Protein AF-A0A835YIR6-F1 (afdb_monomer_lite)

Secondary structure (DSSP, 8-state):
-EEEEEEEHHHHHHHHHS--STT-HHHHHH-TTGGGTEEE-TTHHHHHHHHHHHHHHHHTTS--SPPEEEEEEEEEEEETT--TTSHHHHHHHHHHHTT-EEEEEEESSS--THHHHHHHHHHHHHHTSTTEEEEEE----TTT----TTHHHHHHHHHTT--EEEEE-TTTS-HHHH-GGG---SS--EEGGGGHHHHEEE-TT--TTSPPPHHHHHHHHHHHHHHHTS---HHHHHHHT-

Radius of gyration: 20.43 Å; chains: 1; bounding box: 58×40×56 Å

pLDDT: mean 79.33, std 14.47, range [30.25, 96.25]

Organism: NCBI:txid303371

InterPro domains:
  IPR021139 NYN domain [PF01936] (3-181)

Sequence (242 aa):
LQVQVFVDGTWLYYSFFARTTRNCEIRSKLGAYWYRDYKVLWERIPVIVGRAIQEQLQAQQQTDRFVEVYRTTVFSSLRQDTDPESLRMRMFTQMQRLNFDVHLSVTTGLQEKCIDIALAVDMLHYATVPGAYVHFQCDELPHIYRDKDFMPAMLRTREKGKRVGLCSMRNSCNRALLDPAAHTMDFGVIWLDDYFDELFEKQRGRMENSPMPADMLCEMVAGILEKHGSAMSSRLLGRELQ

Structure (mmCIF, N/CA/C/O backbone):
data_AF-A0A835YIR6-F1
#
_entry.id   AF-A0A835YIR6-F1
#
loop_
_atom_site.group_PDB
_atom_site.id
_atom_site.type_symbol
_atom_site.label_atom_id
_atom_site.label_alt_id
_atom_site.label_comp_id
_atom_site.label_asym_id
_atom_site.label_entity_id
_atom_site.label_seq_id
_atom_site.pdbx_PDB_ins_code
_atom_site.Cartn_x
_atom_site.Cartn_y
_atom_site.Cartn_z
_atom_site.occupancy
_atom_site.B_iso_or_equiv
_atom_site.auth_seq_id
_atom_site.auth_comp_id
_atom_site.auth_asym_id
_atom_site.auth_atom_id
_atom_site.pdbx_PDB_model_num
ATOM 1 N N . LEU A 1 1 ? -11.336 -8.127 15.596 1.00 81.75 1 LEU A N 1
ATOM 2 C CA . LEU A 1 1 ? -11.504 -6.802 14.957 1.00 81.75 1 LEU A CA 1
ATOM 3 C C . LEU A 1 1 ? -11.305 -6.984 13.463 1.00 81.75 1 LEU A C 1
ATOM 5 O O . LEU A 1 1 ? -10.461 -7.791 13.113 1.00 81.75 1 LEU A O 1
ATOM 9 N N . GLN A 1 2 ? -12.065 -6.298 12.610 1.00 85.44 2 GLN A N 1
ATOM 10 C CA . GLN A 1 2 ? -12.054 -6.544 11.161 1.00 85.44 2 GLN A CA 1
ATOM 11 C C . GLN A 1 2 ? -11.472 -5.363 10.381 1.00 85.44 2 GLN A C 1
ATOM 13 O O . GLN A 1 2 ? -12.056 -4.286 10.346 1.00 85.44 2 GLN A O 1
ATOM 18 N N . VAL A 1 3 ? -10.337 -5.557 9.724 1.00 86.69 3 VAL A N 1
ATOM 19 C CA . VAL A 1 3 ? -9.627 -4.521 8.967 1.00 86.69 3 VAL A CA 1
ATOM 20 C C . VAL A 1 3 ? -9.841 -4.710 7.470 1.00 86.69 3 VAL A C 1
ATOM 22 O O . VAL A 1 3 ? -9.700 -5.809 6.938 1.00 86.69 3 VAL A O 1
ATOM 25 N N . GLN A 1 4 ? -10.160 -3.616 6.790 1.00 89.56 4 GLN A N 1
ATOM 26 C CA . GLN A 1 4 ? -10.121 -3.503 5.343 1.00 89.56 4 GLN A CA 1
ATOM 27 C C . GLN A 1 4 ? -8.900 -2.693 4.939 1.00 89.56 4 GLN A C 1
ATOM 29 O O . GLN A 1 4 ? -8.640 -1.622 5.491 1.00 89.56 4 GLN A O 1
ATOM 34 N N . VAL A 1 5 ? -8.163 -3.210 3.965 1.00 89.94 5 VAL A N 1
ATOM 35 C CA . VAL A 1 5 ? -6.956 -2.578 3.442 1.00 89.94 5 VAL A CA 1
ATOM 36 C C . VAL A 1 5 ? -7.248 -2.010 2.060 1.00 89.94 5 VAL A C 1
ATOM 38 O O . VAL A 1 5 ? -7.706 -2.735 1.176 1.00 89.94 5 VAL A O 1
ATOM 41 N N . PHE A 1 6 ? -6.957 -0.726 1.884 1.00 90.94 6 PHE A N 1
ATOM 42 C CA . PHE A 1 6 ? -6.978 -0.030 0.602 1.00 90.94 6 PHE A CA 1
ATOM 43 C C . PHE A 1 6 ? -5.536 0.232 0.171 1.00 90.94 6 PHE A C 1
ATOM 45 O O . PHE A 1 6 ? -4.745 0.783 0.939 1.00 90.94 6 PHE A O 1
ATOM 52 N N . VAL A 1 7 ? -5.199 -0.209 -1.035 1.00 88.69 7 VAL A N 1
ATOM 53 C CA . VAL A 1 7 ? -3.850 -0.161 -1.599 1.00 88.69 7 VAL A CA 1
ATOM 54 C C . VAL A 1 7 ? -3.867 0.725 -2.833 1.00 88.69 7 VAL A C 1
ATOM 56 O O . VAL A 1 7 ? -4.567 0.420 -3.799 1.00 88.69 7 VAL A O 1
ATOM 59 N N . ASP A 1 8 ? -3.045 1.769 -2.831 1.00 88.44 8 ASP A N 1
ATOM 60 C CA . ASP A 1 8 ? -2.623 2.407 -4.072 1.00 88.44 8 ASP A CA 1
ATOM 61 C C . ASP A 1 8 ? -1.600 1.498 -4.771 1.00 88.44 8 ASP A C 1
ATOM 63 O O . ASP A 1 8 ? -0.432 1.377 -4.386 1.00 88.44 8 ASP A O 1
ATOM 67 N N . GLY A 1 9 ? -2.075 0.799 -5.798 1.00 87.31 9 GLY A N 1
ATOM 68 C CA . GLY A 1 9 ? -1.285 -0.128 -6.590 1.00 87.31 9 GLY A CA 1
ATOM 69 C C . GLY A 1 9 ? -0.269 0.568 -7.492 1.00 87.31 9 GLY A C 1
ATOM 70 O O . GLY A 1 9 ? 0.772 -0.021 -7.788 1.00 87.31 9 GLY A O 1
ATOM 71 N N . THR A 1 10 ? -0.537 1.808 -7.911 1.00 84.69 10 THR A N 1
ATOM 72 C CA . THR A 1 10 ? 0.400 2.607 -8.713 1.00 84.69 10 THR A CA 1
ATOM 73 C C . THR A 1 10 ? 1.601 2.985 -7.859 1.00 84.69 10 THR A C 1
ATOM 75 O O . THR A 1 10 ? 2.743 2.672 -8.217 1.00 84.69 10 THR A O 1
ATOM 78 N N . TRP A 1 11 ? 1.333 3.544 -6.680 1.00 84.25 11 TRP A N 1
ATOM 79 C CA . TRP A 1 11 ? 2.350 3.835 -5.684 1.00 84.25 11 TRP A CA 1
ATOM 80 C C . TRP A 1 11 ? 3.169 2.601 -5.322 1.00 84.25 11 TRP A C 1
ATOM 82 O O . TRP A 1 11 ? 4.404 2.643 -5.303 1.00 84.25 11 TRP A O 1
ATOM 92 N N . LEU A 1 12 ? 2.490 1.493 -5.023 1.00 86.12 12 LEU A N 1
ATOM 93 C CA . LEU A 1 12 ? 3.137 0.267 -4.581 1.00 86.12 12 LEU A CA 1
ATOM 94 C C . LEU A 1 12 ? 4.058 -0.288 -5.675 1.00 86.12 12 LEU A C 1
ATOM 96 O O . LEU A 1 12 ? 5.200 -0.654 -5.390 1.00 86.12 12 LEU A O 1
ATOM 100 N N . TYR A 1 13 ? 3.607 -0.268 -6.934 1.00 87.12 13 TYR A N 1
ATOM 101 C CA . TYR A 1 13 ? 4.430 -0.641 -8.081 1.00 87.12 13 TYR A CA 1
ATOM 102 C C . TYR A 1 13 ? 5.697 0.215 -8.159 1.00 87.12 13 TYR A C 1
ATOM 104 O O . TYR A 1 13 ? 6.810 -0.318 -8.200 1.00 87.12 13 TYR A O 1
ATOM 112 N N . TYR A 1 14 ? 5.560 1.541 -8.130 1.00 82.06 14 TYR A N 1
ATOM 113 C CA . TYR A 1 14 ? 6.717 2.426 -8.230 1.00 82.06 14 TYR A CA 1
ATOM 114 C C . TYR A 1 14 ? 7.646 2.310 -7.023 1.00 82.06 14 TYR A C 1
ATOM 116 O O . TYR A 1 14 ? 8.865 2.379 -7.185 1.00 82.06 14 TYR A O 1
ATOM 124 N N . SER A 1 15 ? 7.095 2.054 -5.838 1.00 81.00 15 SER A N 1
ATOM 125 C CA . SER A 1 15 ? 7.860 1.873 -4.608 1.00 81.00 15 SER A CA 1
ATOM 126 C C . SER A 1 15 ? 8.726 0.618 -4.612 1.00 81.00 15 SER A C 1
ATOM 128 O O . SER A 1 15 ? 9.824 0.642 -4.053 1.00 81.00 15 SER A O 1
ATOM 130 N N . PHE A 1 16 ? 8.270 -0.448 -5.269 1.00 83.25 16 PHE A N 1
ATOM 131 C CA . PHE A 1 16 ? 9.005 -1.707 -5.368 1.00 83.25 16 PHE A CA 1
ATOM 132 C C . PHE A 1 16 ? 9.931 -1.755 -6.590 1.00 83.25 16 PHE A C 1
ATOM 134 O O . PHE A 1 16 ? 11.088 -2.164 -6.477 1.00 83.25 16 PHE A O 1
ATOM 141 N N . PHE A 1 17 ? 9.441 -1.335 -7.759 1.00 80.44 17 PHE A N 1
ATOM 142 C CA . PHE A 1 17 ? 10.078 -1.645 -9.042 1.00 80.44 17 PHE A CA 1
ATOM 143 C C . PHE A 1 17 ? 10.769 -0.460 -9.718 1.00 80.44 17 PHE A C 1
ATOM 145 O O . PHE A 1 17 ? 11.751 -0.672 -10.422 1.00 80.44 17 PHE A O 1
ATOM 152 N N . ALA A 1 18 ? 10.305 0.775 -9.515 1.00 67.50 18 ALA A N 1
ATOM 153 C CA . ALA A 1 18 ? 10.820 1.934 -10.258 1.00 67.50 18 ALA A CA 1
ATOM 154 C C . ALA A 1 18 ? 11.791 2.816 -9.470 1.00 67.50 18 ALA A C 1
ATOM 156 O O . ALA A 1 18 ? 12.210 3.874 -9.944 1.00 67.50 18 ALA A O 1
ATOM 157 N N . ARG A 1 19 ? 12.180 2.402 -8.263 1.00 63.88 19 ARG A N 1
ATOM 158 C CA . ARG A 1 19 ? 13.169 3.135 -7.475 1.00 63.88 19 ARG A CA 1
ATOM 159 C C . ARG A 1 19 ? 14.578 2.861 -7.993 1.00 63.88 19 ARG A C 1
ATOM 161 O O . ARG A 1 19 ? 15.275 1.972 -7.516 1.00 63.88 19 ARG A O 1
ATOM 168 N N . THR A 1 20 ? 15.010 3.679 -8.945 1.00 53.72 20 THR A N 1
ATOM 169 C CA . THR A 1 20 ? 16.389 3.715 -9.461 1.00 53.72 20 THR A CA 1
ATOM 170 C C . THR A 1 20 ? 17.331 4.568 -8.602 1.00 53.72 20 THR A C 1
ATOM 172 O O . THR A 1 20 ? 18.543 4.560 -8.815 1.00 53.72 20 THR A O 1
ATOM 175 N N . THR A 1 21 ? 16.820 5.282 -7.593 1.00 54.69 21 THR A N 1
ATOM 176 C CA . THR A 1 21 ? 17.613 6.218 -6.782 1.00 54.69 21 THR A CA 1
ATOM 177 C C . THR A 1 21 ? 18.548 5.516 -5.786 1.00 54.69 21 THR A C 1
ATOM 179 O O . THR A 1 21 ? 18.261 4.430 -5.280 1.00 54.69 21 THR A O 1
ATOM 182 N N . ARG A 1 22 ? 19.674 6.173 -5.458 1.00 55.66 22 ARG A N 1
ATOM 183 C CA . ARG A 1 22 ? 20.712 5.687 -4.518 1.00 55.66 22 ARG A CA 1
ATOM 184 C C . ARG A 1 22 ? 20.199 5.385 -3.095 1.00 55.66 22 ARG A C 1
ATOM 186 O O . ARG A 1 22 ? 20.881 4.685 -2.360 1.00 55.66 22 ARG A O 1
ATOM 193 N N . ASN A 1 23 ? 19.002 5.857 -2.730 1.00 62.19 23 ASN A N 1
ATOM 194 C CA . ASN A 1 23 ? 18.412 5.731 -1.387 1.00 62.19 23 ASN A CA 1
ATOM 195 C C . ASN A 1 23 ? 17.223 4.746 -1.337 1.00 62.19 23 ASN A C 1
ATOM 197 O O . ASN A 1 23 ? 16.309 4.889 -0.521 1.00 62.19 23 ASN A O 1
ATOM 201 N N . CYS A 1 24 ? 17.177 3.772 -2.247 1.00 71.94 24 CYS A N 1
ATOM 202 C CA . CYS A 1 24 ? 16.193 2.696 -2.202 1.00 71.94 24 CYS A CA 1
ATOM 203 C C . CYS A 1 24 ? 16.673 1.579 -1.262 1.00 71.94 24 CYS A C 1
ATOM 205 O O . CYS A 1 24 ? 17.653 0.901 -1.570 1.00 71.94 24 CYS A O 1
ATOM 207 N N . GLU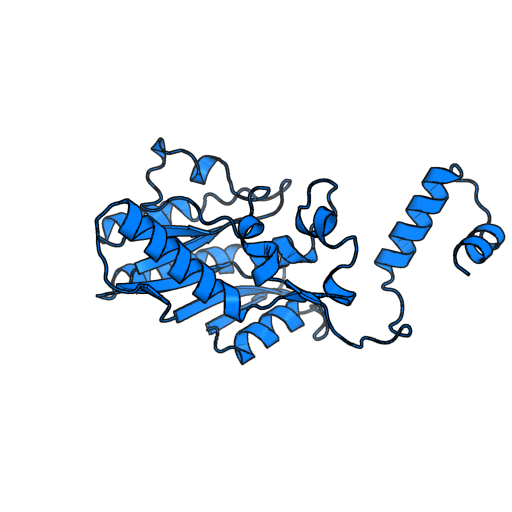 A 1 25 ? 15.970 1.349 -0.148 1.00 77.12 25 GLU A N 1
ATOM 208 C CA . GLU A 1 25 ? 16.300 0.257 0.783 1.00 77.12 25 GLU A CA 1
ATOM 209 C C . GLU A 1 25 ? 16.252 -1.118 0.106 1.00 77.12 25 GLU A C 1
ATOM 211 O O . GLU A 1 25 ? 17.125 -1.948 0.347 1.00 77.12 25 GLU A O 1
ATOM 216 N N . ILE A 1 26 ? 15.305 -1.324 -0.816 1.00 82.19 26 ILE A N 1
ATOM 217 C CA . ILE A 1 26 ? 15.180 -2.567 -1.589 1.00 82.19 26 ILE A CA 1
ATOM 218 C C . ILE A 1 26 ? 16.446 -2.818 -2.417 1.00 82.19 26 ILE A C 1
ATOM 220 O O . ILE A 1 26 ? 17.018 -3.903 -2.352 1.00 82.19 26 ILE A O 1
ATOM 224 N N . ARG A 1 27 ? 16.934 -1.800 -3.143 1.00 80.00 27 ARG A N 1
ATOM 225 C CA . ARG A 1 27 ? 18.186 -1.888 -3.915 1.00 80.00 27 ARG A CA 1
ATOM 226 C C . ARG A 1 27 ? 19.398 -2.081 -3.003 1.00 80.00 27 ARG A C 1
ATOM 228 O O . ARG A 1 27 ? 20.304 -2.819 -3.365 1.00 80.00 27 ARG A O 1
ATOM 235 N N . SER A 1 28 ? 19.417 -1.431 -1.839 1.00 82.06 28 SER A N 1
ATOM 236 C CA . SER A 1 28 ? 20.498 -1.567 -0.854 1.00 82.06 28 SER A CA 1
ATOM 237 C C . SER A 1 28 ? 20.591 -2.993 -0.296 1.00 82.06 28 SER A C 1
ATOM 239 O O . SER A 1 28 ? 21.685 -3.538 -0.179 1.00 82.06 28 SER A O 1
ATOM 241 N N . LYS A 1 29 ? 19.445 -3.625 -0.006 1.00 85.06 29 LYS A N 1
ATOM 242 C CA . LYS A 1 29 ? 19.376 -4.971 0.584 1.00 85.06 29 LYS A CA 1
ATOM 243 C C . LYS A 1 29 ? 19.471 -6.105 -0.445 1.00 85.06 29 LYS A C 1
ATOM 245 O O . LYS A 1 29 ? 20.132 -7.101 -0.174 1.00 85.06 29 LYS A O 1
ATOM 250 N N . LEU A 1 30 ? 18.818 -5.979 -1.604 1.00 86.00 30 LEU A N 1
ATOM 251 C CA . LEU A 1 30 ? 18.712 -7.056 -2.608 1.00 86.00 30 LEU A CA 1
ATOM 252 C C . LEU A 1 30 ? 19.552 -6.834 -3.865 1.00 86.00 30 LEU A C 1
ATOM 254 O O . LEU A 1 30 ? 19.631 -7.723 -4.709 1.00 86.00 30 LEU A O 1
ATOM 258 N N . GLY A 1 31 ? 20.166 -5.662 -4.009 1.00 83.12 31 GLY A N 1
ATOM 259 C CA . GLY A 1 31 ? 20.896 -5.280 -5.209 1.00 83.12 31 GLY A CA 1
ATOM 260 C C . GLY A 1 31 ? 20.013 -4.691 -6.312 1.00 83.12 31 GLY A C 1
ATOM 261 O O . GLY A 1 31 ? 18.783 -4.609 -6.226 1.00 83.12 31 GLY A O 1
ATOM 262 N N . ALA A 1 32 ? 20.672 -4.228 -7.375 1.00 79.38 32 ALA A N 1
ATOM 263 C CA . ALA A 1 32 ? 19.989 -3.804 -8.592 1.00 79.38 32 ALA A CA 1
ATOM 264 C C . ALA A 1 32 ? 19.305 -5.008 -9.260 1.00 79.38 32 ALA A C 1
ATOM 266 O O . ALA A 1 32 ? 19.801 -6.127 -9.177 1.00 79.38 32 ALA A O 1
ATOM 267 N N . TYR A 1 33 ? 18.175 -4.775 -9.934 1.00 78.62 33 TYR A N 1
ATOM 268 C CA . TYR A 1 33 ? 17.425 -5.826 -10.640 1.00 78.62 33 TYR A CA 1
ATOM 269 C C . TYR A 1 33 ? 16.970 -6.997 -9.751 1.00 78.62 33 TYR A C 1
ATOM 271 O O . TYR A 1 33 ? 16.763 -8.105 -10.246 1.00 78.62 33 TYR A O 1
ATOM 279 N N . TRP A 1 34 ? 16.745 -6.742 -8.454 1.00 85.44 34 TRP A N 1
ATOM 280 C CA . TRP A 1 34 ? 16.316 -7.738 -7.463 1.00 85.44 34 TRP A CA 1
ATOM 281 C C . TRP A 1 34 ? 15.132 -8.602 -7.924 1.00 85.44 34 TRP A C 1
ATOM 283 O O . TRP A 1 34 ? 15.056 -9.782 -7.595 1.00 85.44 34 TRP A O 1
ATOM 293 N N . TYR A 1 35 ? 14.229 -8.042 -8.736 1.00 85.19 35 TYR A N 1
ATOM 294 C CA . TYR A 1 35 ? 13.041 -8.715 -9.271 1.00 85.19 35 TYR A CA 1
ATOM 295 C C . TYR A 1 35 ? 13.358 -9.916 -10.188 1.00 85.19 35 TYR A C 1
ATOM 297 O O . TYR A 1 35 ? 12.449 -10.638 -10.615 1.00 85.19 35 TYR A O 1
ATOM 305 N N . ARG A 1 36 ? 14.633 -10.130 -10.544 1.00 82.69 36 ARG A N 1
ATOM 306 C CA . ARG A 1 36 ? 15.105 -11.331 -11.246 1.00 82.69 36 ARG A CA 1
ATOM 307 C C . ARG A 1 36 ? 15.253 -12.521 -10.309 1.00 82.69 36 ARG A C 1
ATOM 309 O O . ARG A 1 36 ? 14.784 -13.603 -10.662 1.00 82.69 36 ARG A O 1
ATOM 316 N N . ASP A 1 37 ? 15.864 -12.286 -9.152 1.00 86.81 37 ASP A N 1
ATOM 317 C CA . ASP A 1 37 ? 16.288 -13.317 -8.202 1.00 86.81 37 ASP A CA 1
ATOM 318 C C . ASP A 1 37 ? 15.337 -13.452 -7.019 1.00 86.81 37 ASP A C 1
ATOM 320 O O . ASP A 1 37 ? 15.374 -14.452 -6.309 1.00 86.81 37 ASP A O 1
ATOM 324 N N . TYR A 1 38 ? 14.466 -12.469 -6.811 1.00 90.50 38 TYR A N 1
ATOM 325 C CA . TYR A 1 38 ? 13.501 -12.434 -5.726 1.00 90.50 38 TYR A CA 1
ATOM 326 C C . TYR A 1 38 ? 12.091 -12.234 -6.280 1.00 90.50 38 TYR A C 1
ATOM 328 O O . TYR A 1 38 ? 11.872 -11.602 -7.315 1.00 90.50 38 TYR A O 1
ATOM 336 N N . LYS A 1 39 ? 11.106 -12.812 -5.600 1.00 91.19 39 LYS A N 1
ATOM 337 C CA . LYS A 1 39 ? 9.682 -12.527 -5.805 1.00 91.19 39 LYS A CA 1
ATOM 338 C C . LYS A 1 39 ? 9.135 -11.808 -4.579 1.00 91.19 39 LYS A C 1
ATOM 340 O O . LYS A 1 39 ? 9.605 -12.044 -3.467 1.00 91.19 39 LYS A O 1
ATOM 345 N N . VAL A 1 40 ? 8.130 -10.969 -4.801 1.00 92.50 40 VAL A N 1
ATOM 346 C CA . VAL A 1 40 ? 7.361 -10.357 -3.716 1.00 92.50 40 VAL A CA 1
ATOM 347 C C . VAL A 1 40 ? 6.261 -11.323 -3.295 1.00 92.50 40 VAL A C 1
ATOM 349 O O . VAL A 1 40 ? 5.549 -11.857 -4.147 1.00 92.50 40 VAL A O 1
ATOM 352 N N . LEU A 1 41 ? 6.132 -11.545 -1.993 1.00 95.12 41 LEU A N 1
ATOM 353 C CA . LEU A 1 41 ? 5.062 -12.325 -1.383 1.00 95.12 41 LEU A CA 1
ATOM 354 C C . LEU A 1 41 ? 3.893 -11.391 -1.045 1.00 95.12 41 LEU A C 1
ATOM 356 O O . LEU A 1 41 ? 3.761 -10.916 0.083 1.00 95.12 41 LEU A O 1
ATOM 360 N N . TRP A 1 42 ? 3.061 -11.068 -2.038 1.00 94.06 42 TRP A N 1
ATOM 361 C CA . TRP A 1 42 ? 1.964 -10.101 -1.882 1.00 94.06 42 TRP A CA 1
ATOM 362 C C . TRP A 1 42 ? 0.972 -10.500 -0.785 1.00 94.06 42 TRP A C 1
ATOM 364 O O . TRP A 1 42 ? 0.494 -9.643 -0.046 1.00 94.06 42 TRP A O 1
ATOM 374 N N . GLU A 1 43 ? 0.727 -11.799 -0.613 1.00 94.56 43 GLU A N 1
ATOM 375 C CA . GLU A 1 43 ? -0.124 -12.374 0.430 1.00 94.56 43 GLU A CA 1
ATOM 376 C C . GLU A 1 43 ? 0.340 -12.035 1.853 1.00 94.56 43 GLU A C 1
ATOM 378 O O . GLU A 1 43 ? -0.444 -12.109 2.799 1.00 94.56 43 GLU A O 1
ATOM 383 N N . ARG A 1 44 ? 1.603 -11.629 2.025 1.00 94.88 44 ARG A N 1
ATOM 384 C CA . ARG A 1 44 ? 2.143 -11.225 3.323 1.00 94.88 44 ARG A CA 1
ATOM 385 C C . ARG A 1 44 ? 1.714 -9.826 3.730 1.00 94.88 44 ARG A C 1
ATOM 387 O O . ARG A 1 44 ? 1.626 -9.579 4.927 1.00 94.88 44 ARG A O 1
ATOM 394 N N . ILE A 1 45 ? 1.381 -8.941 2.789 1.00 92.25 45 ILE A N 1
ATOM 395 C CA . ILE A 1 45 ? 0.949 -7.566 3.089 1.00 92.25 45 ILE A CA 1
ATOM 396 C C . ILE A 1 45 ? -0.235 -7.535 4.073 1.00 92.25 45 ILE A C 1
ATOM 398 O O . ILE A 1 45 ? -0.091 -6.920 5.131 1.00 92.25 45 ILE A O 1
ATOM 402 N N . PRO A 1 46 ? -1.384 -8.193 3.812 1.00 91.38 46 PRO A N 1
ATOM 403 C CA . PRO A 1 46 ? -2.500 -8.182 4.759 1.00 91.38 46 PRO A CA 1
ATOM 404 C C . PRO A 1 46 ? -2.146 -8.831 6.105 1.00 91.38 46 PRO A C 1
ATOM 406 O O . PRO A 1 46 ? -2.593 -8.358 7.147 1.00 91.38 46 PRO A O 1
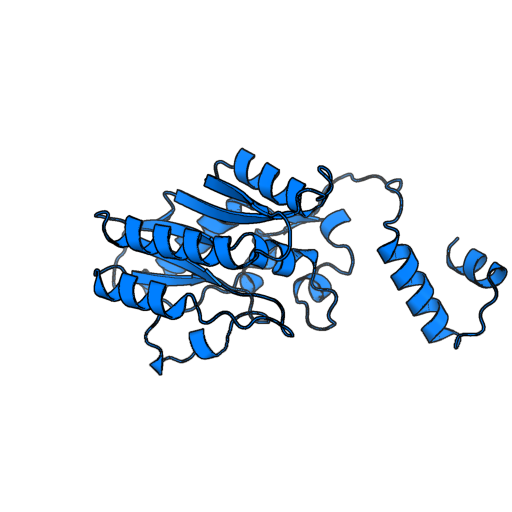ATOM 409 N N . VAL A 1 47 ? -1.299 -9.867 6.113 1.00 93.44 47 VAL A N 1
ATOM 410 C CA . VAL A 1 47 ? -0.845 -10.525 7.352 1.00 93.44 47 VAL A CA 1
ATOM 411 C C . VAL A 1 47 ? -0.010 -9.572 8.208 1.00 93.44 47 VAL A C 1
ATOM 413 O O . VAL A 1 47 ? -0.263 -9.438 9.404 1.00 93.44 47 VAL A O 1
ATOM 416 N N . ILE A 1 48 ? 0.948 -8.878 7.590 1.00 93.25 48 ILE A N 1
ATOM 417 C CA . ILE A 1 48 ? 1.804 -7.879 8.238 1.00 93.25 48 ILE A CA 1
ATOM 418 C C . ILE A 1 48 ? 0.951 -6.748 8.811 1.00 93.25 48 ILE A C 1
ATOM 420 O O . ILE A 1 48 ? 1.111 -6.401 9.978 1.00 93.25 48 ILE A O 1
ATOM 424 N N . VAL A 1 49 ? 0.012 -6.212 8.025 1.00 90.56 49 VAL A N 1
ATOM 425 C CA . VAL A 1 49 ? -0.881 -5.133 8.470 1.00 90.56 49 VAL A CA 1
ATOM 426 C C . VAL A 1 49 ? -1.729 -5.579 9.662 1.00 90.56 49 VAL A C 1
ATOM 428 O O . VAL A 1 49 ? -1.781 -4.877 10.671 1.00 90.56 49 VAL A O 1
ATOM 431 N N . GLY A 1 50 ? -2.363 -6.752 9.581 1.00 90.62 50 GLY A N 1
ATOM 432 C CA . GLY A 1 50 ? -3.177 -7.284 10.674 1.00 90.62 50 GLY A CA 1
ATOM 433 C C . GLY A 1 50 ? -2.370 -7.476 11.959 1.00 90.62 50 GLY A C 1
ATOM 434 O O . GLY A 1 50 ? -2.792 -7.024 13.025 1.00 90.62 50 GLY A O 1
ATOM 435 N N . ARG A 1 51 ? -1.175 -8.071 11.849 1.00 93.69 51 ARG A N 1
ATOM 436 C CA . ARG A 1 51 ? -0.264 -8.291 12.980 1.00 93.69 51 ARG A CA 1
ATOM 437 C C . ARG A 1 51 ? 0.223 -6.976 13.591 1.00 93.69 51 ARG A C 1
ATOM 439 O O . ARG A 1 51 ? 0.137 -6.810 14.801 1.00 93.69 51 ARG A O 1
ATOM 446 N N . ALA A 1 52 ? 0.659 -6.020 12.776 1.00 91.81 52 ALA A N 1
ATOM 447 C CA . ALA A 1 52 ? 1.154 -4.737 13.269 1.00 91.81 52 ALA A CA 1
ATOM 448 C C . ALA A 1 52 ? 0.056 -3.928 13.985 1.00 91.81 52 ALA A C 1
ATOM 450 O O . ALA A 1 52 ? 0.311 -3.307 15.015 1.00 91.81 52 ALA A O 1
ATOM 451 N N . ILE A 1 53 ? -1.189 -3.964 13.492 1.00 89.75 53 ILE A N 1
ATOM 452 C CA . ILE A 1 53 ? -2.328 -3.342 14.186 1.00 89.75 53 ILE A CA 1
ATOM 453 C C . ILE A 1 53 ? -2.611 -4.063 15.512 1.00 89.75 53 ILE A C 1
ATOM 455 O O . ILE A 1 53 ? -2.825 -3.398 16.525 1.00 89.75 53 ILE A O 1
ATOM 459 N N . GLN A 1 54 ? -2.594 -5.401 15.529 1.00 90.75 54 GLN A N 1
ATOM 460 C CA . GLN A 1 54 ? -2.777 -6.195 16.752 1.00 90.75 54 GLN A CA 1
ATOM 461 C C . GLN A 1 54 ? -1.757 -5.808 17.829 1.00 90.75 54 GLN A C 1
ATOM 463 O O . GLN A 1 54 ? -2.142 -5.519 18.961 1.00 90.75 54 GLN A O 1
ATOM 468 N N . GLU A 1 55 ? -0.475 -5.764 17.468 1.00 93.12 55 GLU A N 1
ATOM 469 C CA . GLU A 1 55 ? 0.624 -5.422 18.377 1.00 93.12 55 GLU A CA 1
ATOM 470 C C . GLU A 1 55 ? 0.438 -4.023 18.979 1.00 93.12 55 GLU A C 1
ATOM 472 O O . GLU A 1 55 ? 0.567 -3.840 20.191 1.00 93.12 55 GLU A O 1
ATOM 477 N N . GLN A 1 56 ? 0.051 -3.037 18.163 1.00 91.56 56 GLN A N 1
ATOM 478 C CA . GLN A 1 56 ? -0.217 -1.681 18.646 1.00 91.56 56 GLN A CA 1
ATOM 479 C C . GLN A 1 56 ? -1.422 -1.619 19.596 1.00 91.56 56 GLN A C 1
ATOM 481 O O . GLN A 1 56 ? -1.378 -0.911 20.603 1.00 91.56 56 GLN A O 1
ATOM 486 N N . LEU A 1 57 ? -2.495 -2.360 19.310 1.00 89.19 57 LEU A N 1
ATOM 487 C CA . LEU A 1 57 ? -3.679 -2.419 20.172 1.00 89.19 57 LEU A CA 1
ATOM 488 C C . LEU A 1 57 ? -3.383 -3.066 21.528 1.00 89.19 57 LEU A C 1
ATOM 490 O O . LEU A 1 57 ? -3.884 -2.593 22.552 1.00 89.19 57 LEU A O 1
ATOM 494 N N . GLN A 1 58 ? -2.564 -4.118 21.534 1.00 91.25 58 GLN A N 1
ATOM 495 C CA . GLN A 1 58 ? -2.118 -4.791 22.752 1.00 91.25 58 GLN A CA 1
ATOM 496 C C . GLN A 1 58 ? -1.198 -3.893 23.579 1.00 91.25 58 GLN A C 1
ATOM 498 O O . GLN A 1 58 ? -1.405 -3.751 24.783 1.00 91.25 58 GLN A O 1
ATOM 503 N N . ALA A 1 59 ? -0.246 -3.209 22.937 1.00 91.31 59 ALA A N 1
ATOM 504 C CA . ALA A 1 59 ? 0.633 -2.246 23.601 1.00 91.31 59 ALA A CA 1
ATOM 505 C C . ALA A 1 59 ? -0.148 -1.091 24.256 1.00 91.31 59 ALA A C 1
ATOM 507 O O . ALA A 1 59 ? 0.242 -0.594 25.311 1.00 91.31 59 ALA A O 1
ATOM 508 N N . GLN A 1 60 ? -1.276 -0.692 23.662 1.00 88.81 60 GLN A N 1
ATOM 509 C CA . GLN A 1 60 ? -2.180 0.329 24.201 1.00 88.81 60 GLN A CA 1
ATOM 510 C C . GLN A 1 60 ? -3.212 -0.224 25.204 1.00 88.81 60 GLN A C 1
ATOM 512 O O . GLN A 1 60 ? -4.079 0.527 25.645 1.00 88.81 60 GLN A O 1
ATOM 517 N N . GLN A 1 61 ? -3.156 -1.519 25.547 1.00 85.44 61 GLN A N 1
ATOM 518 C CA . GLN A 1 61 ? -4.117 -2.209 26.424 1.00 85.44 61 GLN A CA 1
ATOM 519 C C . GLN A 1 61 ? -5.585 -2.051 25.980 1.00 85.44 61 GLN A C 1
ATOM 521 O O . GLN A 1 61 ? -6.507 -2.086 26.793 1.00 85.44 61 GLN A O 1
ATOM 526 N N . GLN A 1 62 ? -5.824 -1.863 24.679 1.00 79.12 62 GLN A N 1
ATOM 527 C CA . GLN A 1 62 ? -7.164 -1.595 24.152 1.00 79.12 62 GLN A CA 1
ATOM 528 C C . GLN A 1 62 ? -7.962 -2.871 23.906 1.00 79.12 62 GLN A C 1
ATOM 530 O O . GLN A 1 62 ? -9.182 -2.882 24.072 1.00 79.12 62 GLN A O 1
ATOM 535 N N . THR A 1 63 ? -7.305 -3.945 23.464 1.00 79.88 63 THR A N 1
ATOM 536 C CA . THR A 1 63 ? -7.969 -5.230 23.247 1.00 79.88 63 THR A CA 1
ATOM 537 C C . THR A 1 63 ? -6.977 -6.379 23.118 1.00 79.88 63 THR A C 1
ATOM 539 O O . THR A 1 63 ? -5.869 -6.192 22.629 1.00 79.88 63 THR A O 1
ATOM 542 N N . ASP A 1 64 ? -7.438 -7.578 23.474 1.00 81.81 64 ASP A N 1
ATOM 543 C CA . ASP A 1 64 ? -6.780 -8.853 23.161 1.00 81.81 64 ASP A CA 1
ATOM 544 C C . ASP A 1 64 ? -7.463 -9.606 22.008 1.00 81.81 64 ASP A C 1
ATOM 546 O O . ASP A 1 64 ? -7.101 -10.727 21.655 1.00 81.81 64 ASP A O 1
ATOM 550 N N . ARG A 1 65 ? -8.491 -9.005 21.396 1.00 82.81 65 ARG A N 1
ATOM 551 C CA . ARG A 1 65 ? -9.191 -9.619 20.267 1.00 82.81 65 ARG A CA 1
ATOM 552 C C . ARG A 1 65 ? -8.301 -9.604 19.037 1.00 82.81 65 ARG A C 1
ATOM 554 O O . ARG A 1 65 ? -7.819 -8.542 18.664 1.00 82.81 65 ARG A O 1
ATOM 561 N N . PHE A 1 66 ? -8.220 -10.746 18.362 1.00 87.44 66 PHE A N 1
ATOM 562 C CA . PHE A 1 66 ? -7.496 -10.901 17.104 1.00 87.44 66 PHE A CA 1
ATOM 563 C C . PHE A 1 66 ? -7.963 -9.904 16.032 1.00 87.44 66 PHE A C 1
ATOM 565 O O . PHE A 1 66 ? -9.170 -9.697 15.843 1.00 87.44 66 PHE A O 1
ATOM 572 N N . VAL A 1 67 ? -7.011 -9.298 15.327 1.00 87.75 67 VAL A N 1
ATOM 573 C CA . VAL A 1 67 ? -7.226 -8.452 14.153 1.00 87.75 67 VAL A CA 1
ATOM 574 C C . VAL A 1 67 ? -7.184 -9.313 12.893 1.00 87.75 67 VAL A C 1
ATOM 576 O O . VAL A 1 67 ? -6.157 -9.879 12.537 1.00 87.75 67 VAL A O 1
ATOM 579 N N . GLU A 1 68 ? -8.308 -9.368 12.191 1.00 88.25 68 GLU A N 1
ATOM 580 C CA . GLU A 1 68 ? -8.476 -10.075 10.928 1.00 88.25 68 GLU A CA 1
ATOM 581 C C . GLU A 1 68 ? -8.550 -9.062 9.784 1.00 88.25 68 GLU A C 1
ATOM 583 O O . GLU A 1 68 ? -9.394 -8.163 9.807 1.00 88.25 68 GLU A O 1
ATOM 588 N N . VAL A 1 69 ? -7.698 -9.210 8.767 1.00 89.25 69 VAL A N 1
ATOM 589 C CA . VAL A 1 69 ? -7.862 -8.480 7.504 1.00 89.25 69 VAL A CA 1
ATOM 590 C C . VAL A 1 69 ? -8.833 -9.260 6.627 1.00 89.25 69 VAL A C 1
ATOM 592 O O . VAL A 1 69 ? -8.473 -10.293 6.073 1.00 89.25 69 VAL A O 1
ATOM 595 N N . TYR A 1 70 ? -10.067 -8.774 6.515 1.00 88.38 70 TYR A N 1
ATOM 596 C CA . TYR A 1 70 ? -11.134 -9.493 5.809 1.00 88.38 70 TYR A CA 1
ATOM 597 C C . TYR A 1 70 ? -11.190 -9.159 4.313 1.00 88.38 70 TYR A C 1
ATOM 599 O O . TYR A 1 70 ? -11.792 -9.897 3.534 1.00 88.38 70 TYR A O 1
ATOM 607 N N . ARG A 1 71 ? -10.594 -8.031 3.901 1.00 88.25 71 ARG A N 1
ATOM 608 C CA . ARG A 1 71 ? -10.554 -7.600 2.500 1.00 88.25 71 ARG A CA 1
ATOM 609 C C . ARG A 1 71 ? -9.349 -6.713 2.221 1.00 88.25 71 ARG A C 1
ATOM 611 O O . ARG A 1 71 ? -9.024 -5.819 3.006 1.00 88.25 71 ARG A O 1
ATOM 618 N N . THR A 1 72 ? -8.730 -6.916 1.063 1.00 91.12 72 THR A N 1
ATOM 619 C CA . THR A 1 72 ? -7.692 -6.034 0.524 1.00 91.12 72 THR A CA 1
ATOM 620 C C . THR A 1 72 ? -8.062 -5.635 -0.894 1.00 91.12 72 THR A C 1
ATOM 622 O O . THR A 1 72 ? -8.257 -6.493 -1.751 1.00 91.12 72 THR A O 1
ATOM 625 N N . THR A 1 73 ? -8.203 -4.331 -1.111 1.00 92.06 73 THR A N 1
ATOM 626 C CA . THR A 1 73 ? -8.640 -3.738 -2.379 1.00 92.06 73 THR A CA 1
ATOM 627 C C . THR A 1 73 ? -7.497 -2.909 -2.945 1.00 92.06 73 THR A C 1
ATOM 629 O O . THR A 1 73 ? -6.928 -2.086 -2.229 1.00 92.06 73 THR A O 1
ATOM 632 N N . VAL A 1 74 ? -7.134 -3.151 -4.200 1.00 91.94 74 VAL A N 1
ATOM 633 C CA . VAL A 1 74 ? -5.999 -2.521 -4.882 1.00 91.94 74 VAL A CA 1
ATOM 634 C C . VAL A 1 74 ? -6.527 -1.669 -6.019 1.00 91.94 74 VAL A C 1
ATOM 636 O O . VAL A 1 74 ? -7.215 -2.182 -6.892 1.00 91.94 74 VAL A O 1
ATOM 639 N N . PHE A 1 75 ? -6.170 -0.391 -6.038 1.00 90.31 75 PHE A N 1
ATOM 640 C CA . PHE A 1 75 ? -6.571 0.550 -7.078 1.00 90.31 75 PHE A CA 1
ATOM 641 C C . PHE A 1 75 ? -5.349 0.935 -7.897 1.00 90.31 75 PHE A C 1
ATOM 643 O O . PHE A 1 75 ? -4.323 1.321 -7.343 1.00 90.31 75 PHE A O 1
ATOM 650 N N . SER A 1 76 ? -5.422 0.815 -9.219 1.00 89.06 76 SER A N 1
ATOM 651 C CA . SER A 1 76 ? -4.362 1.318 -10.091 1.00 89.06 76 SER A CA 1
ATOM 652 C C . SER A 1 76 ? -4.882 1.622 -11.488 1.00 89.06 76 SER A C 1
ATOM 654 O O . SER A 1 76 ? -5.953 1.173 -11.897 1.00 89.06 76 SER A O 1
ATOM 656 N N . SER A 1 77 ? -4.100 2.392 -12.235 1.00 86.25 77 SER A N 1
ATOM 657 C CA . SER A 1 77 ? -4.330 2.662 -13.646 1.00 86.25 77 SER A CA 1
ATOM 658 C C . SER A 1 77 ? -3.277 1.985 -14.516 1.00 86.25 77 SER A C 1
ATOM 660 O O . SER A 1 77 ? -2.163 1.691 -14.084 1.00 86.25 77 SER A O 1
ATOM 662 N N . LEU A 1 78 ? -3.623 1.726 -15.768 1.00 85.19 78 LEU A N 1
ATOM 663 C CA . LEU A 1 78 ? -2.705 1.255 -16.795 1.00 85.19 78 LEU A CA 1
ATOM 664 C C . LEU A 1 78 ? -2.929 2.098 -18.040 1.00 85.19 78 LEU A C 1
ATOM 666 O O . LEU A 1 78 ? -4.070 2.393 -18.394 1.00 85.19 78 LEU A O 1
ATOM 670 N N . ARG A 1 79 ? -1.850 2.459 -18.733 1.00 83.56 79 ARG A N 1
ATOM 671 C CA . ARG A 1 79 ? -2.000 3.047 -20.063 1.00 83.56 79 ARG A CA 1
ATOM 672 C C . ARG A 1 79 ? -2.474 1.971 -21.029 1.00 83.56 79 ARG A C 1
ATOM 674 O O . ARG A 1 79 ? -2.095 0.808 -20.882 1.00 83.56 79 ARG A O 1
ATOM 681 N N . GLN A 1 80 ? -3.265 2.355 -22.023 1.00 82.50 80 GLN A N 1
ATOM 682 C CA . GLN A 1 80 ? -3.779 1.420 -23.027 1.00 82.50 80 GLN A CA 1
ATOM 683 C C . GLN A 1 80 ? -2.671 0.651 -23.773 1.00 82.50 80 GLN A C 1
ATOM 685 O O . GLN A 1 80 ? -2.887 -0.484 -24.185 1.00 82.50 80 GLN A O 1
ATOM 690 N N . ASP A 1 81 ? -1.491 1.251 -23.921 1.00 83.69 81 ASP A N 1
ATOM 691 C CA . ASP A 1 81 ? -0.307 0.688 -24.575 1.00 83.69 81 ASP A CA 1
ATOM 692 C C . ASP A 1 81 ? 0.640 -0.055 -23.615 1.00 83.69 81 ASP A C 1
ATOM 694 O O . ASP A 1 81 ? 1.748 -0.423 -24.002 1.00 83.69 81 ASP A O 1
ATOM 698 N N . THR A 1 82 ? 0.230 -0.287 -22.362 1.00 83.69 82 THR A N 1
ATOM 699 C CA . THR A 1 82 ? 1.053 -1.025 -21.395 1.00 83.69 82 THR A CA 1
ATOM 700 C C . THR A 1 82 ? 1.264 -2.461 -21.873 1.00 83.69 82 THR A C 1
ATOM 702 O O . THR A 1 82 ? 0.300 -3.186 -22.113 1.00 83.69 82 THR A O 1
ATOM 705 N N . ASP A 1 83 ? 2.527 -2.887 -21.951 1.00 84.69 83 ASP A N 1
ATOM 706 C CA . ASP A 1 83 ? 2.896 -4.260 -22.301 1.00 84.69 83 ASP A CA 1
ATOM 707 C C . ASP A 1 83 ? 2.217 -5.273 -21.345 1.00 84.69 83 ASP A C 1
ATOM 709 O O . ASP A 1 83 ? 2.410 -5.176 -20.120 1.00 84.69 83 ASP A O 1
ATOM 713 N N . PRO A 1 84 ? 1.443 -6.249 -21.869 1.00 84.56 84 PRO A N 1
ATOM 714 C CA . PRO A 1 84 ? 0.828 -7.315 -21.078 1.00 84.56 84 PRO A CA 1
ATOM 715 C C . PRO A 1 84 ? 1.817 -8.112 -20.217 1.00 84.56 84 PRO A C 1
ATOM 717 O O . PRO A 1 84 ? 1.445 -8.585 -19.144 1.00 84.56 84 PRO A O 1
ATOM 720 N N . GLU A 1 85 ? 3.080 -8.218 -20.637 1.00 84.62 85 GLU A N 1
ATOM 721 C CA . GLU A 1 85 ? 4.136 -8.945 -19.920 1.00 84.62 85 GLU A CA 1
ATOM 722 C C . GLU A 1 85 ? 4.966 -8.049 -18.983 1.00 84.62 85 GLU A C 1
ATOM 724 O O . GLU A 1 85 ? 5.895 -8.514 -18.307 1.00 84.62 85 GLU A O 1
ATOM 729 N N . SER A 1 86 ? 4.616 -6.762 -18.884 1.00 87.56 86 SER A N 1
ATOM 730 C CA . SER A 1 86 ? 5.294 -5.815 -17.998 1.00 87.56 86 SER A CA 1
ATOM 731 C C . SER A 1 86 ? 5.255 -6.259 -16.532 1.00 87.56 86 SER A C 1
ATOM 733 O O . SER A 1 86 ? 4.322 -6.917 -16.059 1.00 87.56 86 SER A O 1
ATOM 735 N N . LEU A 1 87 ? 6.260 -5.836 -15.756 1.00 87.06 87 LEU A N 1
ATOM 736 C CA . LEU A 1 87 ? 6.301 -6.077 -14.306 1.00 87.06 87 LEU A CA 1
ATOM 737 C C . LEU A 1 87 ? 5.030 -5.578 -13.602 1.00 87.06 87 LEU A C 1
ATOM 739 O O . LEU A 1 87 ? 4.551 -6.228 -12.675 1.00 87.06 87 LEU A O 1
ATOM 743 N N . ARG A 1 88 ? 4.464 -4.464 -14.081 1.00 88.31 88 ARG A N 1
ATOM 744 C CA . ARG A 1 88 ? 3.227 -3.875 -13.561 1.00 88.31 88 ARG A CA 1
ATOM 745 C C . ARG A 1 88 ? 2.026 -4.798 -13.774 1.00 88.31 88 ARG A C 1
ATOM 747 O O . ARG A 1 88 ? 1.328 -5.119 -12.815 1.00 88.31 88 ARG A O 1
ATOM 754 N N . MET A 1 89 ? 1.826 -5.290 -14.997 1.00 90.75 89 MET A N 1
ATOM 755 C CA . MET A 1 89 ? 0.749 -6.240 -15.305 1.00 90.75 89 MET A CA 1
ATOM 756 C C . MET A 1 89 ? 0.891 -7.550 -14.535 1.00 90.75 89 MET A C 1
ATOM 758 O O . MET A 1 89 ? -0.083 -8.073 -13.982 1.00 90.75 89 MET A O 1
ATOM 762 N N . ARG A 1 90 ? 2.122 -8.058 -14.431 1.00 91.50 90 ARG A N 1
ATOM 763 C CA . ARG A 1 90 ? 2.429 -9.274 -13.674 1.00 91.50 90 ARG A CA 1
ATOM 764 C C . ARG A 1 90 ? 2.125 -9.116 -12.185 1.00 91.50 90 ARG A C 1
ATOM 766 O O . ARG A 1 90 ? 1.543 -10.032 -11.609 1.00 91.50 90 ARG A O 1
ATOM 773 N N . MET A 1 91 ? 2.464 -7.976 -11.579 1.00 92.62 91 MET A N 1
ATOM 774 C CA . MET A 1 91 ? 2.141 -7.664 -10.181 1.00 92.62 91 MET A CA 1
ATOM 775 C C . MET A 1 91 ? 0.631 -7.738 -9.927 1.00 92.62 91 MET A C 1
ATOM 777 O O . MET A 1 91 ? 0.195 -8.480 -9.048 1.00 92.62 91 MET A O 1
ATOM 781 N N . PHE A 1 92 ? -0.180 -7.033 -10.717 1.00 94.31 92 PHE A N 1
ATOM 782 C CA . PHE A 1 92 ? -1.628 -7.013 -10.497 1.00 94.31 92 PHE A CA 1
ATOM 783 C C . PHE A 1 92 ? -2.295 -8.357 -10.788 1.00 94.31 92 PHE A C 1
ATOM 785 O O . PHE A 1 92 ? -3.152 -8.794 -10.022 1.00 94.31 92 PHE A O 1
ATOM 792 N N . THR A 1 93 ? -1.840 -9.068 -11.821 1.00 93.94 93 THR A N 1
ATOM 793 C CA . THR A 1 93 ? -2.310 -10.431 -12.113 1.00 93.94 93 THR A CA 1
ATOM 794 C C . THR A 1 93 ? -2.002 -11.386 -10.955 1.00 93.94 93 THR A C 1
ATOM 796 O O . THR A 1 93 ? -2.826 -12.229 -10.602 1.00 93.94 93 THR A O 1
ATOM 799 N N . GLN A 1 94 ? -0.822 -11.269 -10.337 1.00 94.06 94 GLN A N 1
ATOM 800 C CA . GLN A 1 94 ? -0.469 -12.057 -9.153 1.00 94.06 94 GLN A CA 1
ATOM 801 C C . GLN A 1 94 ? -1.375 -11.728 -7.963 1.00 94.06 94 GLN A C 1
ATOM 803 O O . GLN A 1 94 ? -1.868 -12.648 -7.319 1.00 94.06 94 GLN A O 1
ATOM 808 N N . MET A 1 95 ? -1.641 -10.447 -7.702 1.00 95.25 95 MET A N 1
ATOM 809 C CA . MET A 1 95 ? -2.547 -10.024 -6.630 1.00 95.25 95 MET A CA 1
ATOM 810 C C . MET A 1 95 ? -3.972 -10.551 -6.832 1.00 95.25 95 MET A C 1
ATOM 812 O O . MET A 1 95 ? -4.552 -11.104 -5.901 1.00 95.25 95 MET A O 1
ATOM 816 N N . GLN A 1 96 ? -4.512 -10.476 -8.052 1.00 95.50 96 GLN A N 1
ATOM 817 C CA . GLN A 1 96 ? -5.828 -11.046 -8.372 1.00 95.50 96 GLN A CA 1
ATOM 818 C C . GLN A 1 96 ? -5.887 -12.552 -8.083 1.00 95.50 96 GLN A C 1
ATOM 820 O O . GLN A 1 96 ? -6.845 -13.031 -7.482 1.00 95.50 96 GLN A O 1
ATOM 825 N N . ARG A 1 97 ? -4.838 -13.309 -8.441 1.00 96.25 97 ARG A N 1
ATOM 826 C CA . ARG A 1 97 ? -4.738 -14.752 -8.136 1.00 96.25 97 ARG A CA 1
ATOM 827 C C . ARG A 1 97 ? -4.675 -15.054 -6.638 1.00 96.25 97 ARG A C 1
ATOM 829 O O . ARG A 1 97 ? -5.001 -16.165 -6.235 1.00 96.25 97 ARG A O 1
ATOM 836 N N . LEU A 1 98 ? -4.253 -14.085 -5.830 1.00 95.75 98 LEU A N 1
ATOM 837 C CA . LEU A 1 98 ? -4.201 -14.161 -4.370 1.00 95.75 98 LEU A CA 1
ATOM 838 C C . LEU A 1 98 ? -5.470 -13.591 -3.708 1.00 95.75 98 LEU A C 1
ATOM 840 O O . LEU A 1 98 ? -5.457 -13.310 -2.513 1.00 95.75 98 LEU A O 1
ATOM 844 N N . ASN A 1 99 ? -6.564 -13.439 -4.466 1.00 94.69 99 ASN A N 1
ATOM 845 C CA . ASN A 1 99 ? -7.867 -12.936 -4.012 1.00 94.69 99 ASN A CA 1
ATOM 846 C C . ASN A 1 99 ? -7.865 -11.477 -3.524 1.00 94.69 99 ASN A C 1
ATOM 848 O O . ASN A 1 99 ? -8.722 -11.086 -2.731 1.00 94.69 99 ASN A O 1
ATOM 852 N N . PHE A 1 100 ? -6.932 -10.656 -4.005 1.00 94.62 100 PHE A N 1
ATOM 853 C CA . PHE A 1 100 ? -7.047 -9.208 -3.859 1.00 94.62 100 PHE A CA 1
ATOM 854 C C . PHE A 1 100 ? -8.143 -8.705 -4.802 1.00 94.62 100 PHE A C 1
ATOM 856 O O . PHE A 1 100 ? -8.237 -9.148 -5.949 1.00 94.62 100 PHE A O 1
ATOM 863 N N . ASP A 1 101 ? -8.941 -7.748 -4.338 1.00 94.62 101 ASP A N 1
ATOM 864 C CA . ASP A 1 101 ? -9.918 -7.065 -5.181 1.00 94.62 101 ASP A CA 1
ATOM 865 C C . ASP A 1 101 ? -9.214 -5.953 -5.964 1.00 94.62 101 ASP A C 1
ATOM 867 O O . ASP A 1 101 ? -8.968 -4.869 -5.436 1.00 94.62 101 ASP A O 1
ATOM 871 N N . VAL A 1 102 ? -8.778 -6.258 -7.187 1.00 94.38 102 VAL A N 1
ATOM 872 C CA . VAL A 1 102 ? -7.948 -5.347 -7.986 1.00 94.38 102 VAL A CA 1
ATOM 873 C C . VAL A 1 102 ? -8.801 -4.579 -8.994 1.00 94.38 102 VAL A C 1
ATOM 875 O O . VAL A 1 102 ? -9.266 -5.137 -9.990 1.00 94.38 102 VAL A O 1
ATOM 878 N N . HIS A 1 103 ? -8.916 -3.273 -8.769 1.00 92.75 103 HIS A N 1
ATOM 879 C CA . HIS A 1 103 ? -9.573 -2.293 -9.627 1.00 92.75 103 HIS A CA 1
ATOM 880 C C . HIS A 1 103 ? -8.545 -1.647 -10.553 1.00 92.75 103 HIS A C 1
ATOM 882 O O . HIS A 1 103 ? -7.833 -0.714 -10.171 1.00 92.75 103 HIS A O 1
ATOM 888 N N . LEU A 1 104 ? -8.461 -2.163 -11.780 1.00 89.19 104 LEU A N 1
ATOM 889 C CA . LEU A 1 104 ? -7.602 -1.622 -12.833 1.00 89.19 104 LEU A CA 1
ATOM 890 C C . LEU A 1 104 ? -8.411 -0.763 -13.798 1.00 89.19 104 LEU A C 1
ATOM 892 O O . LEU A 1 104 ? -9.277 -1.273 -14.507 1.00 89.19 104 LEU A O 1
ATOM 896 N N . SER A 1 105 ? -8.091 0.528 -13.863 1.00 85.88 105 SER A N 1
ATOM 897 C CA . SER A 1 105 ? -8.646 1.425 -14.883 1.00 85.88 105 SER A CA 1
ATOM 898 C C . SER A 1 105 ? -7.675 1.586 -16.048 1.00 85.88 105 SER A C 1
ATOM 900 O O . SER A 1 105 ? -6.479 1.786 -15.846 1.00 85.88 105 SER A O 1
ATOM 902 N N . VAL A 1 106 ? -8.181 1.534 -17.279 1.00 82.56 106 VAL A N 1
ATOM 903 C CA . VAL A 1 106 ? -7.375 1.833 -18.470 1.00 82.56 106 VAL A CA 1
ATOM 904 C C . VAL A 1 106 ? -7.506 3.316 -18.785 1.00 82.56 106 VAL A C 1
ATOM 906 O O . VAL A 1 106 ? -8.615 3.815 -18.966 1.00 82.56 106 VAL A O 1
ATOM 909 N N . THR A 1 107 ? -6.385 4.027 -18.846 1.00 76.62 107 THR A N 1
ATOM 910 C CA . THR A 1 107 ? -6.359 5.463 -19.125 1.00 76.62 107 THR A CA 1
ATOM 911 C C . THR A 1 107 ? -5.956 5.722 -20.574 1.00 76.62 107 THR A C 1
ATOM 913 O O . THR A 1 107 ? -4.999 5.148 -21.102 1.00 76.62 107 THR A O 1
ATOM 916 N N . THR A 1 108 ? -6.692 6.620 -21.229 1.00 66.12 108 THR A N 1
ATOM 917 C CA . THR A 1 108 ? -6.317 7.209 -22.518 1.00 66.12 108 THR A CA 1
ATOM 918 C C . THR A 1 108 ? -5.779 8.618 -22.256 1.00 66.12 108 THR A C 1
ATOM 920 O O . THR A 1 108 ? -6.551 9.535 -21.978 1.00 66.12 108 THR A O 1
ATOM 923 N N . GLY A 1 109 ? -4.457 8.804 -22.296 1.00 64.31 109 GLY A N 1
ATOM 924 C CA . GLY A 1 109 ? -3.805 10.093 -22.005 1.00 64.31 109 GLY A CA 1
ATOM 925 C C . GLY A 1 109 ? -3.365 10.273 -20.540 1.00 64.31 109 GLY A C 1
ATOM 926 O O . GLY A 1 109 ? -3.078 9.302 -19.849 1.00 64.31 109 GLY A O 1
ATOM 927 N N . LEU A 1 110 ? -3.269 11.523 -20.066 1.00 58.12 110 LEU A N 1
ATOM 928 C CA . LEU A 1 110 ? -2.682 11.912 -18.762 1.00 58.12 110 LEU A CA 1
ATOM 929 C C . LEU A 1 110 ? -3.652 11.814 -17.556 1.00 58.12 110 LEU A C 1
ATOM 931 O O . LEU A 1 110 ? -3.564 12.606 -16.620 1.00 58.12 110 LEU A O 1
ATOM 935 N N . GLN A 1 111 ? -4.617 10.892 -17.559 1.00 57.53 111 GLN A N 1
ATOM 936 C CA . GLN A 1 111 ? -5.598 10.779 -16.466 1.00 57.53 111 GLN A CA 1
ATOM 937 C C . GLN A 1 111 ? -5.103 9.894 -15.311 1.00 57.53 111 GLN A C 1
ATOM 939 O O . GLN A 1 111 ? -5.592 8.788 -15.116 1.00 57.53 111 GLN A O 1
ATOM 944 N N . GLU A 1 112 ? -4.160 10.385 -14.507 1.00 61.09 112 GLU A N 1
ATOM 945 C CA . GLU A 1 112 ? -3.684 9.661 -13.310 1.00 61.09 112 GLU A CA 1
ATOM 946 C C . GLU A 1 112 ? -4.656 9.796 -12.113 1.00 61.09 112 GLU A C 1
ATOM 948 O O . GLU A 1 112 ? -4.931 8.807 -11.440 1.00 61.09 112 GLU A O 1
ATOM 953 N N . LYS A 1 113 ? -5.321 10.953 -11.954 1.00 69.38 113 LYS A N 1
ATOM 954 C CA . LYS A 1 113 ? -6.159 11.300 -10.778 1.00 69.38 113 LYS A CA 1
ATOM 955 C C . LYS A 1 113 ? -7.438 10.482 -10.558 1.00 69.38 113 LYS A C 1
ATOM 957 O O . LYS A 1 113 ? -8.108 10.632 -9.539 1.00 69.38 113 LYS A O 1
ATOM 962 N N . CYS A 1 114 ? -7.860 9.681 -11.534 1.00 78.56 114 CYS A N 1
ATOM 963 C CA . CYS A 1 114 ? -9.101 8.909 -11.410 1.00 78.56 114 CYS A CA 1
ATOM 964 C C . CYS A 1 114 ? -8.995 7.799 -10.352 1.00 78.56 114 CYS A C 1
ATOM 966 O O . CYS A 1 114 ? -10.001 7.439 -9.742 1.00 78.56 114 CYS A O 1
ATOM 968 N N . ILE A 1 115 ? -7.778 7.306 -10.111 1.00 81.69 115 ILE A N 1
ATOM 969 C CA . ILE A 1 115 ? -7.490 6.254 -9.136 1.00 81.69 115 ILE A CA 1
ATOM 970 C C . ILE A 1 115 ? -7.633 6.781 -7.712 1.00 81.69 115 ILE A C 1
ATOM 972 O O . ILE A 1 115 ? -8.319 6.151 -6.910 1.00 81.69 115 ILE A O 1
ATOM 976 N N . ASP A 1 116 ? -7.092 7.965 -7.430 1.00 83.06 116 ASP A N 1
ATOM 977 C CA . ASP A 1 116 ? -7.149 8.575 -6.097 1.00 83.06 116 ASP A CA 1
ATOM 978 C C . ASP A 1 116 ? -8.592 8.878 -5.698 1.00 83.06 116 ASP A C 1
ATOM 980 O O . ASP A 1 116 ? -9.018 8.600 -4.577 1.00 83.06 116 ASP A O 1
ATOM 984 N N . ILE A 1 117 ? -9.387 9.364 -6.659 1.00 85.69 117 ILE A N 1
ATOM 985 C CA . ILE A 1 117 ? -10.823 9.591 -6.476 1.00 85.69 117 ILE A CA 1
ATOM 986 C C . ILE A 1 117 ? -11.539 8.272 -6.179 1.00 85.69 117 ILE A C 1
ATOM 988 O O . ILE A 1 117 ? -12.308 8.215 -5.222 1.00 85.69 117 ILE A O 1
ATOM 992 N N . ALA A 1 118 ? -11.306 7.221 -6.972 1.00 87.12 118 ALA A N 1
ATOM 993 C CA . ALA A 1 118 ? -11.957 5.927 -6.772 1.00 87.12 118 ALA A CA 1
ATOM 994 C C . ALA A 1 118 ? -11.626 5.339 -5.394 1.00 87.12 118 ALA A C 1
ATOM 996 O O . ALA A 1 118 ? -12.527 4.947 -4.655 1.00 87.12 118 ALA A O 1
ATOM 997 N N . LEU A 1 119 ? -10.349 5.367 -5.015 1.00 87.44 119 LEU A N 1
ATOM 998 C CA . LEU A 1 119 ? -9.880 4.887 -3.724 1.00 87.44 119 LEU A CA 1
ATOM 999 C C . LEU A 1 119 ? -10.514 5.707 -2.580 1.00 87.44 119 LEU A C 1
ATOM 1001 O O . LEU A 1 119 ? -11.109 5.133 -1.667 1.00 87.44 119 LEU A O 1
ATOM 1005 N N . ALA A 1 120 ? -10.474 7.041 -2.642 1.00 88.19 120 ALA A N 1
ATOM 1006 C CA . ALA A 1 120 ? -11.071 7.906 -1.622 1.00 88.19 120 ALA A CA 1
ATOM 1007 C C . ALA A 1 120 ? -12.594 7.713 -1.491 1.00 88.19 120 ALA A C 1
ATOM 1009 O O . ALA A 1 120 ? -13.125 7.708 -0.377 1.00 88.19 120 ALA A O 1
ATOM 1010 N N . VAL A 1 121 ? -13.305 7.536 -2.608 1.00 89.88 121 VAL A N 1
ATOM 1011 C CA . VAL A 1 121 ? -14.749 7.255 -2.622 1.00 89.88 121 VAL A CA 1
ATOM 1012 C C . VAL A 1 121 ? -15.043 5.920 -1.945 1.00 89.88 121 VAL A C 1
ATOM 1014 O O . VAL A 1 121 ? -15.918 5.866 -1.077 1.00 89.88 121 VAL A O 1
ATOM 1017 N N . ASP A 1 122 ? -14.286 4.873 -2.266 1.00 88.00 122 ASP A N 1
ATOM 1018 C CA . ASP A 1 122 ? -14.459 3.555 -1.660 1.00 88.00 122 ASP A CA 1
ATOM 1019 C C . ASP A 1 122 ? -14.140 3.574 -0.161 1.00 88.00 122 ASP A C 1
ATOM 1021 O O . ASP A 1 122 ? -14.915 3.042 0.637 1.00 88.00 122 ASP A O 1
ATOM 1025 N N . MET A 1 123 ? -13.081 4.269 0.266 1.00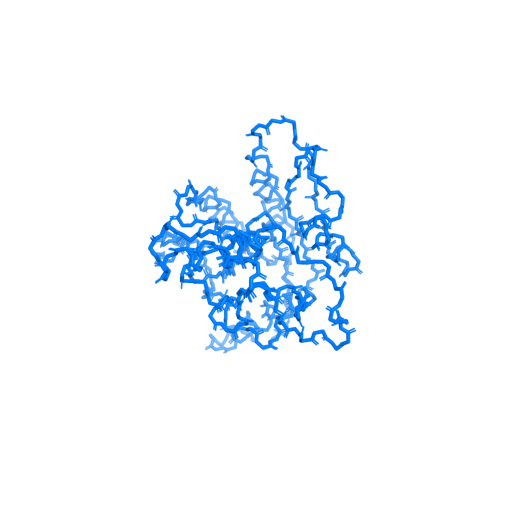 86.19 123 MET A N 1
ATOM 1026 C CA . MET A 1 123 ? -12.800 4.474 1.694 1.00 86.19 123 MET A CA 1
ATOM 1027 C C . MET A 1 123 ? -13.999 5.086 2.419 1.00 86.19 123 MET A C 1
ATOM 1029 O O . MET A 1 123 ? -14.406 4.594 3.472 1.00 86.19 123 MET A O 1
ATOM 1033 N N . LEU A 1 124 ? -14.589 6.144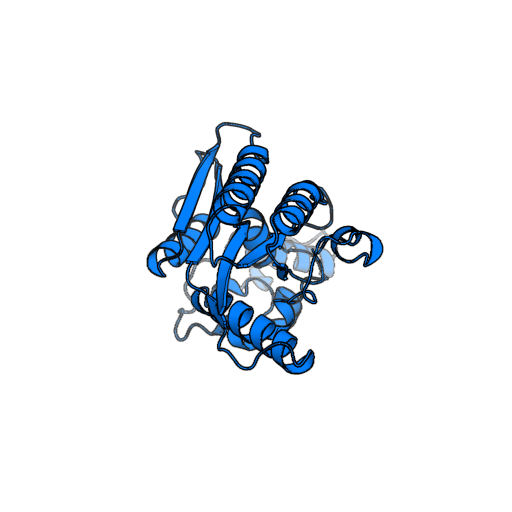 1.857 1.00 88.19 124 LEU A N 1
ATOM 1034 C CA . LEU A 1 124 ? -15.740 6.820 2.453 1.00 88.19 124 LEU A CA 1
ATOM 1035 C C . LEU A 1 124 ? -17.003 5.957 2.425 1.00 88.19 124 LEU A C 1
ATOM 1037 O O . LEU A 1 124 ? -17.786 6.014 3.376 1.00 88.19 124 LEU A O 1
ATOM 1041 N N . HIS A 1 125 ? -17.196 5.156 1.375 1.00 89.00 125 HIS A N 1
ATOM 1042 C CA . HIS A 1 125 ? -18.277 4.182 1.291 1.00 89.00 125 HIS A CA 1
ATOM 1043 C C . HIS A 1 125 ? -18.159 3.156 2.424 1.00 89.00 125 HIS A C 1
ATOM 1045 O O . HIS A 1 125 ? -19.062 3.046 3.258 1.00 89.00 125 HIS A O 1
ATOM 1051 N N . TYR A 1 126 ? -17.015 2.479 2.538 1.00 85.31 126 TYR A N 1
ATOM 1052 C CA . TYR A 1 126 ? -16.790 1.469 3.574 1.00 85.31 126 TYR A CA 1
ATOM 1053 C C . TYR A 1 126 ? -16.706 2.059 4.986 1.00 85.31 126 TYR A C 1
ATOM 1055 O O . TYR A 1 126 ? -17.047 1.380 5.957 1.00 85.31 126 TYR A O 1
ATOM 1063 N N . ALA A 1 127 ? -16.376 3.345 5.130 1.00 85.12 127 ALA A N 1
ATOM 1064 C CA . ALA A 1 127 ? -16.477 4.039 6.409 1.00 85.12 127 ALA A CA 1
ATOM 1065 C C . ALA A 1 127 ? -17.920 4.101 6.947 1.00 85.12 127 ALA A C 1
ATOM 1067 O O . ALA A 1 127 ? -18.113 4.238 8.153 1.00 85.12 127 ALA A O 1
ATOM 1068 N N . THR A 1 128 ? -18.937 3.966 6.086 1.00 85.81 128 THR A N 1
ATOM 1069 C CA . THR A 1 128 ? -20.349 3.882 6.504 1.00 85.81 128 THR A CA 1
ATOM 1070 C C . THR A 1 128 ? -20.814 2.462 6.837 1.00 85.81 128 THR A C 1
ATOM 1072 O O . THR A 1 128 ? -21.859 2.297 7.464 1.00 85.81 128 THR A O 1
ATOM 1075 N N . VAL A 1 129 ? -20.036 1.435 6.483 1.00 81.69 129 VAL A N 1
ATOM 1076 C CA . VAL A 1 129 ? -20.384 0.031 6.736 1.00 81.69 129 VAL A CA 1
ATOM 1077 C C . VAL A 1 129 ? -20.025 -0.345 8.184 1.00 81.69 129 VAL A C 1
ATOM 1079 O O . VAL A 1 129 ? -18.883 -0.134 8.610 1.00 81.69 129 VAL A O 1
ATOM 1082 N N . PRO A 1 130 ? -20.951 -0.902 8.990 1.00 71.31 130 PRO A N 1
ATOM 1083 C CA . PRO A 1 130 ? -20.658 -1.330 10.361 1.00 71.31 130 PRO A CA 1
ATOM 1084 C C . PRO A 1 130 ? -19.516 -2.359 10.438 1.00 71.31 130 PRO A C 1
ATOM 1086 O O . PRO A 1 130 ? -19.369 -3.201 9.562 1.00 71.31 130 PRO A O 1
ATOM 1089 N N . GLY A 1 131 ? -18.693 -2.301 11.492 1.00 58.78 131 GLY A N 1
ATOM 1090 C CA . GLY A 1 131 ? -17.654 -3.313 11.766 1.00 58.78 131 GLY A CA 1
ATOM 1091 C C . GLY A 1 131 ? -16.324 -3.183 11.005 1.00 58.78 131 GLY A C 1
ATOM 1092 O O . GLY A 1 131 ? -15.336 -3.757 11.452 1.00 58.78 131 GLY A O 1
ATOM 1093 N N . ALA A 1 132 ? -16.249 -2.384 9.936 1.00 54.72 132 ALA A N 1
ATOM 1094 C CA . ALA A 1 132 ? -15.008 -2.186 9.178 1.00 54.72 132 ALA A CA 1
ATOM 1095 C C . ALA A 1 132 ? -14.043 -1.187 9.849 1.00 54.72 132 ALA A C 1
ATOM 1097 O O . ALA A 1 132 ? -14.464 -0.091 10.225 1.00 54.72 132 ALA A O 1
ATOM 1098 N N . TYR A 1 133 ? -12.762 -1.540 9.958 1.00 58.03 133 TYR A N 1
ATOM 1099 C CA . TYR A 1 133 ? -11.633 -0.637 10.214 1.00 58.03 133 TYR A CA 1
ATOM 1100 C C . TYR A 1 133 ? -10.945 -0.317 8.883 1.00 58.03 133 TYR A C 1
ATOM 1102 O O . TYR A 1 133 ? -10.775 -1.219 8.068 1.00 58.03 133 TYR A O 1
ATOM 1110 N N . VAL A 1 134 ? -10.569 0.941 8.641 1.00 53.84 134 VAL A N 1
ATOM 1111 C CA . VAL A 1 134 ? -10.059 1.386 7.333 1.00 53.84 134 VAL A CA 1
ATOM 1112 C C . VAL A 1 134 ? -8.564 1.628 7.443 1.00 53.84 134 VAL A C 1
ATOM 1114 O O . VAL A 1 134 ? -8.119 2.531 8.142 1.00 53.84 134 VAL A O 1
ATOM 1117 N N . HIS A 1 135 ? -7.777 0.810 6.762 1.00 54.34 135 HIS A N 1
ATOM 1118 C CA . HIS A 1 135 ? -6.335 0.957 6.703 1.00 54.34 135 HIS A CA 1
ATOM 1119 C C . HIS A 1 135 ? -5.911 1.355 5.289 1.00 54.34 135 HIS A C 1
ATOM 1121 O O . HIS A 1 135 ? -6.371 0.775 4.304 1.00 54.34 135 HIS A O 1
ATOM 1127 N N . PHE A 1 136 ? -5.031 2.344 5.210 1.00 53.03 136 PHE A N 1
ATOM 1128 C CA . PHE A 1 136 ? -4.738 3.092 4.001 1.00 53.03 136 PHE A CA 1
ATOM 1129 C C . PHE A 1 136 ? -3.236 3.050 3.658 1.00 53.03 136 PHE A C 1
ATOM 1131 O O . PHE A 1 136 ? -2.391 2.983 4.553 1.00 53.03 136 PHE A O 1
ATOM 1138 N N . GLN A 1 137 ? -2.896 3.064 2.368 1.00 51.69 137 GLN A N 1
ATOM 1139 C CA . GLN A 1 137 ? -1.519 3.121 1.859 1.00 51.69 137 GLN A CA 1
ATOM 1140 C C . GLN A 1 137 ? -1.343 4.338 0.939 1.00 51.69 137 GLN A C 1
ATOM 1142 O O . GLN A 1 137 ? -2.137 4.520 0.026 1.00 51.69 137 GLN A O 1
ATOM 1147 N N . CYS A 1 138 ? -0.292 5.129 1.186 1.00 43.22 138 CYS A N 1
ATOM 1148 C CA . CYS A 1 138 ? 0.136 6.325 0.432 1.00 43.22 138 CYS A CA 1
ATOM 1149 C C . CYS A 1 138 ? 1.672 6.452 0.520 1.00 43.22 138 CYS A C 1
ATOM 1151 O O . CYS A 1 138 ? 2.237 6.041 1.536 1.00 43.22 138 CYS A O 1
ATOM 1153 N N . ASP A 1 139 ? 2.458 7.064 -0.371 1.00 42.03 139 ASP A N 1
ATOM 1154 C CA . ASP A 1 139 ? 2.261 7.814 -1.624 1.00 42.03 139 ASP A CA 1
ATOM 1155 C C . ASP A 1 139 ? 3.655 8.019 -2.310 1.00 42.03 139 ASP A C 1
ATOM 1157 O O . ASP A 1 139 ? 4.685 7.705 -1.704 1.00 42.03 139 ASP A O 1
ATOM 1161 N N . GLU A 1 140 ? 3.656 8.419 -3.590 1.00 36.50 140 GLU A N 1
ATOM 1162 C CA . GLU A 1 140 ? 4.629 8.394 -4.689 1.00 36.50 140 GLU A CA 1
ATOM 1163 C C . GLU A 1 140 ? 6.007 9.067 -4.520 1.00 36.50 140 GLU A C 1
ATOM 1165 O O . GLU A 1 140 ? 6.417 9.614 -3.500 1.00 36.50 140 GLU A O 1
ATOM 1170 N N . LEU A 1 141 ? 6.798 8.854 -5.579 1.00 32.03 141 LEU A N 1
ATOM 1171 C CA . LEU A 1 141 ? 8.222 9.105 -5.756 1.00 32.03 141 LEU A CA 1
ATOM 1172 C C . LEU A 1 141 ? 8.680 10.513 -5.328 1.00 32.03 141 LEU A C 1
ATOM 1174 O O . LEU A 1 141 ? 7.979 11.506 -5.511 1.00 32.03 141 LEU A O 1
ATOM 1178 N N . PRO A 1 142 ? 9.947 10.644 -4.893 1.00 35.38 142 PRO A N 1
ATOM 1179 C CA . PRO A 1 142 ? 10.445 11.819 -4.183 1.00 35.38 142 PRO A CA 1
ATOM 1180 C C . PRO A 1 142 ? 10.502 13.129 -4.985 1.00 35.38 142 PRO A C 1
ATOM 1182 O O . PRO A 1 142 ? 10.976 14.120 -4.427 1.00 35.38 142 PRO A O 1
ATOM 1185 N N . HIS A 1 143 ? 10.116 13.174 -6.265 1.00 30.25 143 HIS A N 1
ATOM 1186 C CA . HIS A 1 143 ? 10.350 14.347 -7.119 1.00 30.25 143 HIS A CA 1
ATOM 1187 C C . HIS A 1 143 ? 9.124 14.950 -7.813 1.00 30.25 143 HIS A C 1
ATOM 1189 O O . HIS A 1 143 ? 9.266 16.082 -8.266 1.00 30.25 143 HIS A O 1
ATOM 1195 N N . ILE A 1 144 ? 7.949 14.304 -7.883 1.00 30.66 144 ILE A N 1
ATOM 1196 C CA . ILE A 1 144 ? 6.825 14.899 -8.646 1.00 30.66 144 ILE A CA 1
ATOM 1197 C C . ILE A 1 144 ? 5.456 14.842 -7.949 1.00 30.66 144 ILE A C 1
ATOM 1199 O O . ILE A 1 144 ? 4.706 15.799 -8.115 1.00 30.66 144 ILE A O 1
ATOM 1203 N N . TYR A 1 145 ? 5.146 13.888 -7.069 1.00 32.81 145 TYR A N 1
ATOM 1204 C CA . TYR A 1 145 ? 3.858 13.908 -6.363 1.00 32.81 145 TYR A CA 1
ATOM 1205 C C . TYR A 1 145 ? 4.037 13.567 -4.883 1.00 32.81 145 TYR A C 1
ATOM 1207 O O . TYR A 1 145 ? 4.666 12.586 -4.512 1.00 32.81 145 TYR A O 1
ATOM 1215 N N . ARG A 1 146 ? 3.594 14.510 -4.046 1.00 50.50 146 ARG A N 1
ATOM 1216 C CA . ARG A 1 146 ? 3.435 14.405 -2.593 1.00 50.50 146 ARG A CA 1
ATOM 1217 C C . ARG A 1 146 ? 1.933 14.492 -2.347 1.00 50.50 146 ARG A C 1
ATOM 1219 O O . ARG A 1 146 ? 1.454 15.537 -1.906 1.00 50.50 146 ARG A O 1
ATOM 1226 N N . ASP A 1 147 ? 1.207 13.461 -2.726 1.00 60.78 147 ASP A N 1
ATOM 1227 C CA . ASP A 1 147 ? -0.222 13.297 -2.548 1.00 60.78 147 ASP A CA 1
ATOM 1228 C C . ASP A 1 147 ? -0.593 13.459 -1.061 1.00 60.78 147 ASP A C 1
ATOM 1230 O O . ASP A 1 147 ? -0.271 12.667 -0.169 1.00 60.78 147 ASP A O 1
ATOM 1234 N N . LYS A 1 148 ? -1.198 14.612 -0.778 1.00 70.81 148 LYS A N 1
ATOM 1235 C CA . LYS A 1 148 ? -1.919 14.908 0.466 1.00 70.81 148 LYS A CA 1
ATOM 1236 C C . LYS A 1 148 ? -3.426 14.786 0.234 1.00 70.81 148 LYS A C 1
ATOM 1238 O O . LYS A 1 148 ? -4.207 15.089 1.137 1.00 70.81 148 LYS A O 1
ATOM 1243 N N . ASP A 1 149 ? -3.834 14.382 -0.960 1.00 77.19 149 ASP A N 1
ATOM 1244 C CA . ASP A 1 149 ? -5.200 14.412 -1.465 1.00 77.19 149 ASP A CA 1
ATOM 1245 C C . ASP A 1 149 ? -6.060 13.369 -0.741 1.00 77.19 149 ASP A C 1
ATOM 1247 O O . ASP A 1 149 ? -7.278 13.525 -0.642 1.00 77.19 149 ASP A O 1
ATOM 1251 N N . PHE A 1 150 ? -5.428 12.386 -0.091 1.00 80.50 150 PHE A N 1
ATOM 1252 C CA . PHE A 1 150 ? -6.094 11.433 0.793 1.00 80.50 150 PHE A CA 1
ATOM 1253 C C . PHE A 1 150 ? -6.277 11.901 2.241 1.00 80.50 150 PHE A C 1
ATOM 1255 O O . PHE A 1 150 ? -7.101 11.325 2.955 1.00 80.50 150 PHE A O 1
ATOM 1262 N N . MET A 1 151 ? -5.589 12.957 2.702 1.00 86.69 151 MET A N 1
ATOM 1263 C CA . MET A 1 151 ? -5.778 13.471 4.071 1.00 86.69 151 MET A CA 1
ATOM 1264 C C . MET A 1 151 ? -7.254 13.798 4.372 1.00 86.69 151 MET A C 1
ATOM 1266 O O . MET A 1 151 ? -7.741 13.380 5.427 1.00 86.69 151 MET A O 1
ATOM 1270 N N . PRO A 1 152 ? -8.013 14.463 3.471 1.00 88.75 152 PRO A N 1
ATOM 1271 C CA . PRO A 1 152 ? -9.450 14.646 3.647 1.00 88.75 152 PRO A CA 1
ATOM 1272 C C . PRO A 1 152 ? -10.216 13.326 3.796 1.00 88.75 152 PRO A C 1
ATOM 1274 O O . PRO A 1 152 ? -11.051 13.213 4.691 1.00 88.75 152 PRO A O 1
ATOM 1277 N N . ALA A 1 153 ? -9.931 12.313 2.971 1.00 87.31 153 ALA A N 1
ATOM 1278 C CA . ALA A 1 153 ? -10.601 11.013 3.047 1.00 87.31 153 ALA A CA 1
ATOM 1279 C C . ALA A 1 153 ? -10.320 10.302 4.382 1.00 87.31 153 ALA A C 1
ATOM 1281 O O . ALA A 1 153 ? -11.240 9.762 5.003 1.00 87.31 153 ALA A O 1
ATOM 1282 N N . MET A 1 154 ? -9.079 10.371 4.874 1.00 87.44 154 MET A N 1
ATOM 1283 C CA . MET A 1 154 ? -8.684 9.838 6.181 1.00 87.44 154 MET A CA 1
ATOM 1284 C C . MET A 1 154 ? -9.425 10.548 7.320 1.00 87.44 154 MET A C 1
ATOM 1286 O O . MET A 1 154 ? -10.062 9.894 8.144 1.00 87.44 154 MET A O 1
ATOM 1290 N N . LEU A 1 155 ? -9.426 11.885 7.333 1.00 89.81 155 LEU A N 1
ATOM 1291 C CA . LEU A 1 155 ? -10.124 12.679 8.349 1.00 89.81 155 LEU A CA 1
ATOM 1292 C C . LEU A 1 155 ? -11.628 12.387 8.372 1.00 89.81 155 LEU A C 1
ATOM 1294 O O . LEU A 1 155 ? -12.187 12.097 9.427 1.00 89.81 155 LEU A O 1
ATOM 1298 N N . ARG A 1 156 ? -12.281 12.377 7.206 1.00 90.06 156 ARG A N 1
ATOM 1299 C CA . ARG A 1 156 ? -13.717 12.073 7.088 1.00 90.06 156 ARG A CA 1
ATOM 1300 C C . ARG A 1 156 ? -14.051 10.638 7.493 1.00 90.06 156 ARG A C 1
ATOM 1302 O O . ARG A 1 156 ? -15.122 10.389 8.041 1.00 90.06 156 ARG A O 1
ATOM 1309 N N . THR A 1 157 ? -13.143 9.696 7.258 1.00 87.50 157 THR A N 1
ATOM 1310 C CA . THR A 1 157 ? -13.282 8.314 7.736 1.00 87.50 157 THR A CA 1
ATOM 1311 C C . THR A 1 157 ? -13.254 8.261 9.265 1.00 87.50 157 THR A C 1
ATOM 1313 O O . THR A 1 157 ? -14.090 7.584 9.870 1.00 87.50 157 THR A O 1
ATOM 1316 N N . ARG A 1 158 ? -12.372 9.042 9.902 1.00 88.94 158 ARG A N 1
ATOM 1317 C CA . ARG A 1 158 ? -12.321 9.180 11.367 1.00 88.94 158 ARG A CA 1
ATOM 1318 C C . ARG A 1 158 ? -13.568 9.842 11.940 1.00 88.94 158 ARG A C 1
ATOM 1320 O O . ARG A 1 158 ? -14.132 9.340 12.907 1.00 88.94 158 ARG A O 1
ATOM 1327 N N . GLU A 1 159 ? -14.059 10.909 11.311 1.00 90.38 159 GLU A N 1
ATOM 1328 C CA . GLU A 1 159 ? -15.314 11.576 11.699 1.00 90.38 159 GLU A CA 1
ATOM 1329 C C . GLU A 1 159 ? -16.527 10.631 11.657 1.00 90.38 159 GLU A C 1
ATOM 1331 O O . GLU A 1 159 ? -17.466 10.790 12.434 1.00 90.38 159 GLU A O 1
ATOM 1336 N N . LYS A 1 160 ? -16.497 9.605 10.797 1.00 88.44 160 LYS A N 1
ATOM 1337 C CA . LYS A 1 160 ? -17.509 8.535 10.738 1.00 88.44 160 LYS A CA 1
ATOM 1338 C C . LYS A 1 160 ? -17.333 7.457 11.821 1.00 88.44 160 LYS A C 1
ATOM 1340 O O . LYS A 1 160 ? -18.008 6.431 11.783 1.00 88.44 160 LYS A O 1
ATOM 1345 N N . GLY A 1 161 ? -16.439 7.671 12.786 1.00 85.06 161 GLY A N 1
ATOM 1346 C CA . GLY A 1 161 ? -16.198 6.773 13.916 1.00 85.06 161 GLY A CA 1
ATOM 1347 C C . GLY A 1 161 ? -15.325 5.563 13.582 1.00 85.06 161 GLY A C 1
ATOM 1348 O O . GLY A 1 161 ? -15.292 4.601 14.350 1.00 85.06 161 GLY A O 1
ATOM 1349 N N . LYS A 1 162 ? -14.630 5.573 12.438 1.00 86.81 162 LYS A N 1
ATOM 1350 C CA . LYS A 1 162 ? -13.659 4.531 12.085 1.00 86.81 162 LYS A CA 1
ATOM 1351 C C . LYS A 1 162 ? -12.268 4.915 12.564 1.00 86.81 162 LYS A C 1
ATOM 1353 O O . LYS A 1 162 ? -11.955 6.092 12.686 1.00 86.81 162 LYS A O 1
ATOM 1358 N N . ARG A 1 163 ? -11.420 3.916 12.803 1.00 87.06 163 ARG A N 1
ATOM 1359 C CA . ARG A 1 163 ? -9.994 4.154 13.059 1.00 87.06 163 ARG A CA 1
ATOM 1360 C C . ARG A 1 163 ? -9.202 3.974 11.777 1.00 87.06 163 ARG A C 1
ATOM 1362 O O . ARG A 1 163 ? -9.476 3.029 11.034 1.00 87.06 163 ARG A O 1
ATOM 1369 N N . VAL A 1 164 ? -8.235 4.859 11.566 1.00 87.69 164 VAL A N 1
ATOM 1370 C CA . VAL A 1 164 ? -7.405 4.916 10.364 1.00 87.69 164 VAL A CA 1
ATOM 1371 C C . VAL A 1 164 ? -5.955 4.587 10.692 1.00 87.69 164 VAL A C 1
ATOM 1373 O O . VAL A 1 164 ? -5.373 5.150 11.618 1.00 87.69 164 VAL A O 1
ATOM 1376 N N . GLY A 1 165 ? -5.368 3.673 9.923 1.00 86.44 165 GLY A N 1
ATOM 1377 C CA . GLY A 1 165 ? -3.935 3.375 9.950 1.00 86.44 165 GLY A CA 1
ATOM 1378 C C . GLY A 1 165 ? -3.285 3.661 8.601 1.00 86.44 165 GLY A C 1
ATOM 1379 O O . GLY A 1 165 ? -3.964 3.614 7.575 1.00 86.44 165 GLY A O 1
ATOM 1380 N N . LEU A 1 166 ? -1.982 3.942 8.619 1.00 87.75 166 LEU A N 1
ATOM 1381 C CA . LEU A 1 166 ? -1.167 4.139 7.423 1.00 87.75 166 LEU A CA 1
ATOM 1382 C C . LEU A 1 166 ? -0.091 3.065 7.345 1.00 87.75 166 LEU A C 1
ATOM 1384 O O . LEU A 1 166 ? 0.617 2.818 8.323 1.00 87.75 166 LEU A O 1
ATOM 1388 N N . CYS A 1 167 ? 0.091 2.509 6.156 1.00 87.25 167 CYS A N 1
ATOM 1389 C CA . CYS A 1 167 ? 1.242 1.688 5.828 1.00 87.25 167 CYS A CA 1
ATOM 1390 C C . CYS A 1 167 ? 1.977 2.281 4.632 1.00 87.25 167 CYS A C 1
ATOM 1392 O O . CYS A 1 167 ? 1.361 2.664 3.640 1.00 87.25 167 CYS A O 1
ATOM 1394 N N . SER A 1 168 ? 3.294 2.407 4.748 1.00 86.56 168 SER A N 1
ATOM 1395 C CA . SER A 1 168 ? 4.109 3.079 3.739 1.00 86.56 168 SER A CA 1
ATOM 1396 C C . SER A 1 168 ? 5.554 2.581 3.760 1.00 86.56 168 SER A C 1
ATOM 1398 O O . SER A 1 168 ? 5.944 1.774 4.604 1.00 86.56 168 SER A O 1
ATOM 1400 N N . MET A 1 169 ? 6.354 3.088 2.828 1.00 83.81 169 MET A N 1
ATOM 1401 C CA . MET A 1 169 ? 7.812 2.985 2.833 1.00 83.81 169 MET A CA 1
ATOM 1402 C C . MET A 1 169 ? 8.400 4.312 3.342 1.00 83.81 169 MET A C 1
ATOM 1404 O O . MET A 1 169 ? 7.908 5.392 2.998 1.00 83.81 169 MET A O 1
ATOM 1408 N N . ARG A 1 170 ? 9.475 4.274 4.134 1.00 84.00 170 ARG A N 1
ATOM 1409 C CA . ARG A 1 170 ? 10.039 5.457 4.823 1.00 84.00 170 ARG A CA 1
ATOM 1410 C C . ARG A 1 170 ? 10.457 6.582 3.890 1.00 84.00 170 ARG A C 1
ATOM 1412 O O . ARG A 1 170 ? 10.300 7.757 4.204 1.00 84.00 170 ARG A O 1
ATOM 1419 N N . ASN A 1 171 ? 11.002 6.222 2.740 1.00 77.12 171 ASN A N 1
ATOM 1420 C CA . ASN A 1 171 ? 11.539 7.151 1.749 1.00 77.12 171 ASN A CA 1
ATOM 1421 C C . ASN A 1 171 ? 10.484 7.732 0.787 1.00 77.12 171 ASN A C 1
ATOM 1423 O O . ASN A 1 171 ? 10.844 8.576 -0.032 1.00 77.12 171 ASN A O 1
ATOM 1427 N N . SER A 1 172 ? 9.221 7.305 0.871 1.00 74.69 172 SER A N 1
ATOM 1428 C CA . SER A 1 172 ? 8.120 7.856 0.066 1.00 74.69 172 SER A CA 1
ATOM 1429 C C . SER A 1 172 ? 6.972 8.414 0.896 1.00 74.69 172 SER A C 1
ATOM 1431 O O . SER A 1 172 ? 6.157 9.168 0.385 1.00 74.69 172 SER A O 1
ATOM 1433 N N . CYS A 1 173 ? 6.912 8.117 2.194 1.00 78.75 173 CYS A N 1
ATOM 1434 C CA . CYS A 1 173 ? 5.864 8.670 3.037 1.00 78.75 173 CYS A CA 1
ATOM 1435 C C . CYS A 1 173 ? 5.948 10.202 3.117 1.00 78.75 173 CYS A C 1
ATOM 1437 O O . CYS A 1 173 ? 6.949 10.789 3.548 1.00 78.75 173 CYS A O 1
ATOM 1439 N N . ASN A 1 174 ? 4.851 10.861 2.749 1.00 81.19 174 ASN A N 1
ATOM 1440 C CA . ASN A 1 174 ? 4.715 12.304 2.847 1.00 81.19 174 ASN A CA 1
ATOM 1441 C C . ASN A 1 174 ? 4.815 12.758 4.312 1.00 81.19 174 ASN A C 1
ATOM 1443 O O . ASN A 1 174 ? 4.061 12.305 5.171 1.00 81.19 174 ASN A O 1
ATOM 1447 N N . ARG A 1 175 ? 5.715 13.706 4.605 1.00 83.50 175 ARG A N 1
ATOM 1448 C CA . ARG A 1 175 ? 5.909 14.224 5.972 1.00 83.50 175 ARG A CA 1
ATOM 1449 C C . ARG A 1 175 ? 4.656 14.866 6.566 1.00 83.50 175 ARG A C 1
ATOM 1451 O O . ARG A 1 175 ? 4.526 14.876 7.781 1.00 83.50 175 ARG A O 1
ATOM 1458 N N . ALA A 1 176 ? 3.742 15.374 5.738 1.00 83.19 176 ALA A N 1
ATOM 1459 C CA . ALA A 1 176 ? 2.483 15.933 6.225 1.00 83.19 176 ALA A CA 1
ATOM 1460 C C . ALA A 1 176 ? 1.558 14.867 6.834 1.00 83.19 176 ALA A C 1
ATOM 1462 O O . ALA A 1 176 ? 0.798 15.184 7.740 1.00 83.19 176 ALA A O 1
ATOM 1463 N N . LEU A 1 177 ? 1.650 13.612 6.377 1.00 80.56 177 LEU A N 1
ATOM 1464 C CA . LEU A 1 177 ? 0.929 12.494 6.988 1.00 80.56 177 LEU A CA 1
ATOM 1465 C C . LEU A 1 177 ? 1.548 12.079 8.326 1.00 80.56 177 LEU A C 1
ATOM 1467 O O . LEU A 1 177 ? 0.852 11.517 9.157 1.00 80.56 177 LEU A O 1
ATOM 1471 N N . LEU A 1 178 ? 2.836 12.359 8.539 1.00 83.81 178 LEU A N 1
ATOM 1472 C CA . LEU A 1 178 ? 3.557 12.019 9.770 1.00 83.81 178 LEU A CA 1
ATOM 1473 C C . LEU A 1 178 ? 3.404 13.066 10.873 1.00 83.81 178 LEU A C 1
ATOM 1475 O O . LEU A 1 178 ? 3.796 12.804 12.007 1.00 83.81 178 LEU A O 1
ATOM 1479 N N . ASP A 1 179 ? 2.885 14.247 10.541 1.00 86.00 179 ASP A N 1
ATOM 1480 C CA . ASP A 1 179 ? 2.685 15.321 11.504 1.00 86.00 179 ASP A CA 1
ATOM 1481 C C . ASP A 1 179 ? 1.582 14.928 12.506 1.00 86.00 179 ASP A C 1
ATOM 1483 O O . ASP A 1 179 ? 0.427 14.756 12.102 1.00 86.00 179 ASP A O 1
ATOM 1487 N N . PRO A 1 180 ? 1.883 14.811 13.815 1.00 82.56 180 PRO A N 1
ATOM 1488 C CA . PRO A 1 180 ? 0.870 14.509 14.821 1.00 82.56 180 PRO A CA 1
ATOM 1489 C C . PRO A 1 180 ? -0.281 15.526 14.848 1.00 82.56 180 PRO A C 1
ATOM 1491 O O . PRO A 1 180 ? -1.405 15.160 15.196 1.00 82.56 180 PRO A O 1
ATOM 1494 N N . ALA A 1 181 ? -0.029 16.779 14.448 1.00 86.69 181 ALA A N 1
ATOM 1495 C CA . ALA A 1 181 ? -1.044 17.829 14.373 1.00 86.69 181 ALA A CA 1
ATOM 1496 C C . ALA A 1 181 ? -2.033 17.631 13.213 1.00 86.69 181 ALA A C 1
ATOM 1498 O O . ALA A 1 181 ? -3.108 18.230 13.210 1.00 86.69 181 ALA A O 1
ATOM 1499 N N . ALA A 1 182 ? -1.709 16.778 12.235 1.00 83.62 182 ALA A N 1
ATOM 1500 C CA . ALA A 1 182 ? -2.601 16.483 11.121 1.00 83.62 182 ALA A CA 1
ATOM 1501 C C . ALA A 1 182 ? -3.815 15.646 11.544 1.00 83.62 182 ALA A C 1
ATOM 1503 O O . ALA A 1 182 ? -4.824 15.650 10.843 1.00 83.62 182 ALA A O 1
ATOM 1504 N N . HIS A 1 183 ? -3.721 14.920 12.668 1.00 85.06 183 HIS A N 1
ATOM 1505 C CA . HIS A 1 183 ? -4.781 14.053 13.184 1.00 85.06 183 HIS A CA 1
ATOM 1506 C C . HIS A 1 183 ? -5.392 13.140 12.101 1.00 85.06 183 HIS A C 1
ATOM 1508 O O . HIS A 1 183 ? -6.597 12.914 12.062 1.00 85.06 183 HIS A O 1
ATOM 1514 N N . THR A 1 184 ? -4.587 12.609 11.184 1.00 82.62 184 THR A N 1
ATOM 1515 C CA . THR A 1 184 ? -5.082 11.767 10.080 1.00 82.62 184 THR A CA 1
ATOM 1516 C C . THR A 1 184 ? -5.186 10.291 10.457 1.00 82.62 184 THR A C 1
ATOM 1518 O O . THR A 1 184 ? -5.832 9.531 9.740 1.00 82.62 184 THR A O 1
ATOM 1521 N N . MET A 1 185 ? -4.578 9.868 11.570 1.00 85.62 185 MET A N 1
ATOM 1522 C CA . MET A 1 185 ? -4.393 8.457 11.927 1.00 85.62 185 MET A CA 1
ATOM 1523 C C . MET A 1 185 ? -4.631 8.201 13.418 1.00 85.62 185 MET A C 1
ATOM 1525 O O . MET A 1 185 ? -4.453 9.086 14.253 1.00 85.62 185 MET A O 1
ATOM 1529 N N . ASP A 1 186 ? -4.988 6.960 13.741 1.00 85.88 186 ASP A N 1
ATOM 1530 C CA . ASP A 1 186 ? -5.215 6.442 15.100 1.00 85.88 186 ASP A CA 1
ATOM 1531 C C . ASP A 1 186 ? -4.198 5.360 15.502 1.00 85.88 186 ASP A C 1
ATOM 1533 O O . ASP A 1 186 ? -4.244 4.837 16.619 1.00 85.88 186 ASP A O 1
ATOM 1537 N N . PHE A 1 187 ? -3.313 5.001 14.572 1.00 86.69 187 PHE A N 1
ATOM 1538 C CA . PHE A 1 187 ? -2.251 4.013 14.716 1.00 86.69 187 PHE A CA 1
ATOM 1539 C C . PHE A 1 187 ? -0.922 4.631 14.281 1.00 86.69 187 PHE A C 1
ATOM 1541 O O . PHE A 1 187 ? -0.888 5.527 13.435 1.00 86.69 187 PHE A O 1
ATOM 1548 N N . GLY A 1 188 ? 0.176 4.135 14.845 1.00 88.44 188 GLY A N 1
ATOM 1549 C CA . GLY A 1 188 ? 1.511 4.400 14.329 1.00 88.44 188 GLY A CA 1
ATOM 1550 C C . GLY A 1 188 ? 1.666 3.839 12.916 1.00 88.44 188 GLY A C 1
ATOM 1551 O O . GLY A 1 188 ? 1.065 2.816 12.574 1.00 88.44 188 GLY A O 1
ATOM 1552 N N . VAL A 1 189 ? 2.476 4.518 12.103 1.00 89.25 189 VAL A N 1
ATOM 1553 C CA . VAL A 1 189 ? 2.725 4.120 10.714 1.00 89.25 189 VAL A CA 1
ATOM 1554 C C . VAL A 1 189 ? 3.392 2.749 10.666 1.00 89.25 189 VAL A C 1
ATOM 1556 O O . VAL A 1 189 ? 4.384 2.507 11.352 1.00 89.25 189 VAL A O 1
ATOM 1559 N N . ILE A 1 190 ? 2.852 1.866 9.830 1.00 90.31 190 ILE A N 1
ATOM 1560 C CA . ILE A 1 190 ? 3.399 0.539 9.559 1.00 90.31 190 ILE A CA 1
ATOM 1561 C C . ILE A 1 190 ? 4.390 0.667 8.403 1.00 90.31 190 ILE A C 1
ATOM 1563 O O . ILE A 1 190 ? 4.001 0.881 7.252 1.00 90.31 190 ILE A O 1
ATOM 1567 N N . TRP A 1 191 ? 5.679 0.539 8.699 1.00 91.12 191 TRP A N 1
ATOM 1568 C CA . TRP A 1 191 ? 6.730 0.635 7.692 1.00 91.12 191 TRP A CA 1
ATOM 1569 C C . TRP A 1 191 ? 6.949 -0.715 7.013 1.00 91.12 191 TRP A C 1
ATOM 1571 O O . TRP A 1 191 ? 7.435 -1.650 7.640 1.00 91.12 191 TRP A O 1
ATOM 1581 N N . LEU A 1 192 ? 6.627 -0.827 5.721 1.00 88.06 192 LEU A N 1
ATOM 1582 C CA . LEU A 1 192 ? 6.848 -2.071 4.964 1.00 88.06 192 LEU A CA 1
ATOM 1583 C C . LEU A 1 192 ? 8.332 -2.454 4.898 1.00 88.06 192 LEU A C 1
ATOM 1585 O O . LEU A 1 192 ? 8.651 -3.639 4.851 1.00 88.06 192 LEU A O 1
ATOM 1589 N N . ASP A 1 193 ? 9.229 -1.467 4.950 1.00 86.81 193 ASP A N 1
ATOM 1590 C CA . ASP A 1 193 ? 10.679 -1.676 4.967 1.00 86.81 193 ASP A CA 1
ATOM 1591 C C . ASP A 1 193 ? 11.159 -2.537 6.160 1.00 86.81 193 ASP A C 1
ATOM 1593 O O . ASP A 1 193 ? 12.188 -3.213 6.056 1.00 86.81 193 ASP A O 1
ATOM 1597 N N . ASP A 1 194 ? 10.412 -2.543 7.276 1.00 91.94 194 ASP A N 1
ATOM 1598 C CA . ASP A 1 194 ? 10.728 -3.340 8.476 1.00 91.94 194 ASP A CA 1
ATOM 1599 C C . ASP A 1 194 ? 10.438 -4.832 8.282 1.00 91.94 194 ASP A C 1
ATOM 1601 O O . ASP A 1 194 ? 11.024 -5.671 8.959 1.00 91.94 194 ASP A O 1
ATOM 1605 N N . TYR A 1 195 ? 9.578 -5.173 7.323 1.00 91.69 195 TYR A N 1
ATOM 1606 C CA . TYR A 1 195 ? 9.121 -6.540 7.065 1.00 91.69 195 TYR A CA 1
ATOM 1607 C C . TYR A 1 195 ? 9.759 -7.132 5.810 1.00 91.69 195 TYR A C 1
ATOM 1609 O O . TYR A 1 195 ? 9.195 -7.998 5.143 1.00 91.69 195 TYR A O 1
ATOM 1617 N N . PHE A 1 196 ? 10.949 -6.648 5.470 1.00 88.88 196 PHE A N 1
ATOM 1618 C CA . PHE A 1 196 ? 11.647 -7.001 4.245 1.00 88.88 196 PHE A CA 1
ATOM 1619 C C . PHE A 1 196 ? 11.851 -8.514 4.083 1.00 88.88 196 PHE A C 1
ATOM 1621 O O . PHE A 1 196 ? 11.529 -9.079 3.040 1.00 88.88 196 PHE A O 1
ATOM 1628 N N . ASP A 1 197 ? 12.304 -9.184 5.140 1.00 91.00 197 ASP A N 1
ATOM 1629 C CA . ASP A 1 197 ? 12.568 -10.628 5.124 1.00 91.00 197 ASP A CA 1
ATOM 1630 C C . ASP A 1 197 ? 11.287 -11.465 4.981 1.00 91.00 197 ASP A C 1
ATOM 1632 O O . ASP A 1 197 ? 11.328 -12.616 4.553 1.00 91.00 197 ASP A O 1
ATOM 1636 N N . GLU A 1 198 ? 10.131 -10.884 5.310 1.00 94.00 198 GLU A N 1
ATOM 1637 C CA . GLU A 1 198 ? 8.826 -11.519 5.129 1.00 94.00 198 GLU A CA 1
ATOM 1638 C C . GLU A 1 198 ? 8.218 -11.223 3.756 1.00 94.00 198 GLU A C 1
ATOM 1640 O O . GLU A 1 198 ? 7.446 -12.035 3.252 1.00 94.00 198 GLU A O 1
ATOM 1645 N N . LEU A 1 199 ? 8.547 -10.078 3.151 1.00 92.00 199 LEU A N 1
ATOM 1646 C CA . LEU A 1 199 ? 7.981 -9.621 1.879 1.00 92.00 199 LEU A CA 1
ATOM 1647 C C . LEU A 1 199 ? 8.697 -10.188 0.652 1.00 92.00 199 LEU A C 1
ATOM 1649 O O . LEU A 1 199 ? 8.087 -10.245 -0.417 1.00 92.00 199 LEU A O 1
ATOM 1653 N N . PHE A 1 200 ? 9.959 -10.598 0.773 1.00 92.88 200 PHE A N 1
ATOM 1654 C CA . PHE A 1 200 ? 10.761 -11.055 -0.360 1.00 92.88 200 PHE A CA 1
ATOM 1655 C C . PHE A 1 200 ? 11.262 -12.483 -0.164 1.00 92.88 200 PHE A C 1
ATOM 1657 O O . PHE A 1 200 ? 11.881 -12.816 0.840 1.00 92.88 200 PHE A O 1
ATOM 1664 N N . GLU A 1 201 ? 11.071 -13.319 -1.183 1.00 93.19 201 GLU A N 1
ATOM 1665 C CA . GLU A 1 201 ? 11.618 -14.675 -1.215 1.00 93.19 201 GLU A CA 1
ATOM 1666 C C . GLU A 1 201 ? 12.534 -14.852 -2.424 1.00 93.19 201 GLU A C 1
ATOM 1668 O O . GLU A 1 201 ? 12.178 -14.490 -3.550 1.00 93.19 201 GLU A O 1
ATOM 1673 N N . LYS A 1 202 ? 13.708 -15.455 -2.204 1.00 90.19 202 LYS A N 1
ATOM 1674 C CA . LYS A 1 202 ? 14.635 -15.797 -3.285 1.00 90.19 202 LYS A CA 1
ATOM 1675 C C . LYS A 1 202 ? 14.028 -16.886 -4.174 1.00 90.19 202 LYS A C 1
ATOM 1677 O O . LYS A 1 202 ? 13.691 -17.975 -3.711 1.00 90.19 202 LYS A O 1
ATOM 1682 N N . GLN A 1 203 ? 13.924 -16.612 -5.467 1.00 84.62 203 GLN A N 1
ATOM 1683 C CA . GLN A 1 203 ? 13.472 -17.565 -6.469 1.00 84.62 203 GLN A CA 1
ATOM 1684 C C . GLN A 1 203 ? 14.534 -18.658 -6.635 1.00 84.62 203 GLN A C 1
ATOM 1686 O O . GLN A 1 203 ? 15.655 -18.407 -7.077 1.00 84.62 203 GLN A O 1
ATOM 1691 N N . ARG A 1 204 ? 14.194 -19.899 -6.277 1.00 69.88 204 ARG A N 1
ATOM 1692 C CA . ARG A 1 204 ? 15.050 -21.058 -6.556 1.00 69.88 204 ARG A CA 1
ATOM 1693 C C . ARG A 1 204 ? 14.900 -21.438 -8.033 1.00 69.88 204 ARG A C 1
ATOM 1695 O O . ARG A 1 204 ? 13.815 -21.829 -8.447 1.00 69.8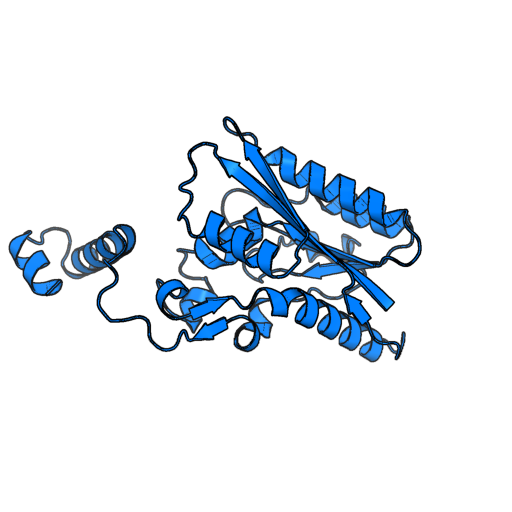8 204 ARG A O 1
ATOM 1702 N N . GLY A 1 205 ? 15.982 -21.346 -8.811 1.00 58.75 205 GLY A N 1
ATOM 1703 C CA . GLY A 1 205 ? 16.073 -21.992 -10.129 1.00 58.75 205 GLY A CA 1
ATOM 1704 C C . GLY A 1 205 ? 15.781 -21.140 -11.370 1.00 58.75 205 GLY A C 1
ATOM 1705 O O . GLY A 1 205 ? 15.457 -21.711 -12.410 1.00 58.75 205 GLY A O 1
ATOM 1706 N N . ARG A 1 206 ? 15.916 -19.807 -11.332 1.00 49.56 206 ARG A N 1
ATOM 1707 C CA . ARG A 1 206 ? 15.907 -19.028 -12.582 1.00 49.56 206 ARG A CA 1
ATOM 1708 C C . ARG A 1 206 ? 17.275 -19.152 -13.266 1.00 49.56 206 ARG A C 1
ATOM 1710 O O . ARG A 1 206 ? 18.258 -18.602 -12.785 1.00 49.56 206 ARG A O 1
ATOM 1717 N N . MET A 1 207 ? 17.322 -19.944 -14.341 1.00 45.59 207 MET A N 1
ATOM 1718 C CA . MET A 1 207 ? 18.523 -20.220 -15.139 1.00 45.59 207 MET A CA 1
ATOM 1719 C C . MET A 1 207 ? 19.220 -18.936 -15.611 1.00 45.59 207 MET A C 1
ATOM 1721 O O . MET A 1 207 ? 18.559 -17.964 -15.983 1.00 45.59 207 MET A O 1
ATOM 1725 N N . GLU A 1 208 ? 20.547 -19.017 -15.712 1.00 50.03 208 GLU A N 1
ATOM 1726 C CA . GLU A 1 208 ? 21.524 -18.044 -16.238 1.00 50.03 208 GLU A CA 1
ATOM 1727 C C . GLU A 1 208 ? 21.221 -17.484 -17.654 1.00 50.03 208 GLU A C 1
ATOM 1729 O O . GLU A 1 208 ? 21.964 -16.651 -18.156 1.00 50.03 208 GLU A O 1
ATOM 1734 N N . ASN A 1 209 ? 20.099 -17.859 -18.285 1.00 46.66 209 ASN A N 1
ATOM 1735 C CA . ASN A 1 209 ? 19.784 -17.608 -19.699 1.00 46.66 209 ASN A CA 1
ATOM 1736 C C . ASN A 1 209 ? 18.608 -16.643 -19.959 1.00 46.66 209 ASN A C 1
ATOM 1738 O O . ASN A 1 209 ? 18.119 -16.566 -21.085 1.00 46.66 209 ASN A O 1
ATOM 1742 N N . SER A 1 210 ? 18.107 -15.904 -18.960 1.00 51.28 210 SER A N 1
ATOM 1743 C CA . SER A 1 210 ? 17.158 -14.814 -19.261 1.00 51.28 210 SER A CA 1
ATOM 1744 C C . SER A 1 210 ? 17.904 -13.646 -19.919 1.00 51.28 210 SER A C 1
ATOM 1746 O O . SER A 1 210 ? 18.870 -13.169 -19.311 1.00 51.28 210 SER A O 1
ATOM 1748 N N . PRO A 1 211 ? 17.477 -13.168 -21.109 1.00 56.72 211 PRO A N 1
ATOM 1749 C CA . PRO A 1 211 ? 18.138 -12.060 -21.787 1.00 56.72 211 PRO A CA 1
ATOM 1750 C C . PRO A 1 211 ? 18.210 -10.847 -20.859 1.00 56.72 211 PRO A C 1
ATOM 1752 O O . PRO A 1 211 ? 17.257 -10.539 -20.137 1.00 56.72 211 PRO A O 1
ATOM 1755 N N . MET A 1 212 ? 19.374 -10.199 -20.839 1.00 61.50 212 MET A N 1
ATOM 1756 C CA . MET A 1 212 ? 19.607 -9.024 -20.008 1.00 61.50 212 MET A CA 1
ATOM 1757 C C . MET A 1 212 ? 18.629 -7.913 -20.429 1.00 61.50 212 MET A C 1
ATOM 1759 O O . MET A 1 212 ? 18.573 -7.600 -21.621 1.00 61.50 212 MET A O 1
ATOM 1763 N N . PRO A 1 213 ? 17.856 -7.315 -19.501 1.00 64.06 213 PRO A N 1
ATOM 1764 C CA . PRO A 1 213 ? 17.015 -6.166 -19.824 1.00 64.06 213 PRO A CA 1
ATOM 1765 C C . PRO A 1 213 ? 17.865 -5.044 -20.427 1.00 64.06 213 PRO A C 1
ATOM 1767 O O . PRO A 1 213 ? 18.975 -4.798 -19.949 1.00 64.06 213 PRO A O 1
ATOM 1770 N N . ALA A 1 214 ? 17.355 -4.355 -21.451 1.00 62.81 214 ALA A N 1
ATOM 1771 C CA . ALA A 1 214 ? 18.098 -3.297 -22.141 1.00 62.81 214 ALA A CA 1
ATOM 1772 C C . ALA A 1 214 ? 18.597 -2.221 -21.158 1.00 62.81 214 ALA A C 1
ATOM 1774 O O . ALA A 1 214 ? 19.731 -1.768 -21.256 1.00 62.81 214 ALA A O 1
ATOM 1775 N N . ASP A 1 215 ? 17.793 -1.912 -20.142 1.00 59.56 215 ASP A N 1
ATOM 1776 C CA . ASP A 1 215 ? 18.096 -0.942 -19.087 1.00 59.56 215 ASP A CA 1
ATOM 1777 C C . ASP A 1 215 ? 19.304 -1.357 -18.229 1.00 59.56 215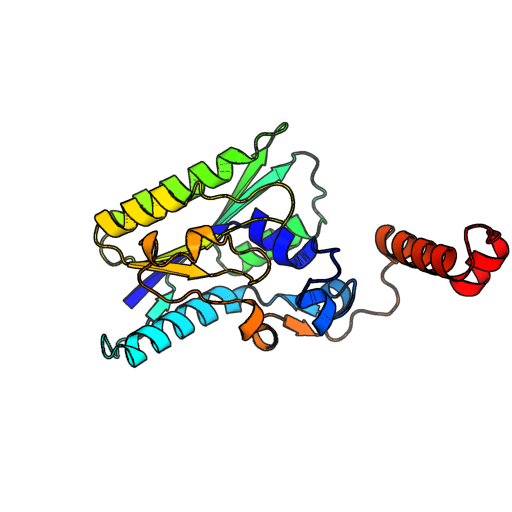 ASP A C 1
ATOM 1779 O O . ASP A 1 215 ? 20.070 -0.505 -17.790 1.00 59.56 215 ASP A O 1
ATOM 1783 N N . MET A 1 216 ? 19.509 -2.664 -18.024 1.00 64.50 216 MET A N 1
ATOM 1784 C CA . MET A 1 216 ? 20.678 -3.223 -17.330 1.00 64.50 216 MET A CA 1
ATOM 1785 C C . MET A 1 216 ? 21.934 -3.108 -18.171 1.00 64.50 216 MET A C 1
ATOM 1787 O O . MET A 1 216 ? 22.980 -2.708 -17.669 1.00 64.50 216 MET A O 1
ATOM 1791 N N . LEU A 1 217 ? 21.811 -3.391 -19.463 1.00 67.88 217 LEU A N 1
ATOM 1792 C CA . LEU A 1 217 ? 22.883 -3.170 -20.422 1.00 67.88 217 LEU A CA 1
ATOM 1793 C C . LEU A 1 217 ? 23.254 -1.680 -20.468 1.00 67.88 217 LEU A C 1
ATOM 1795 O O . LEU A 1 217 ? 24.431 -1.345 -20.403 1.00 67.88 217 LEU A O 1
ATOM 1799 N N . CYS A 1 218 ? 22.266 -0.785 -20.466 1.00 68.81 218 CYS A N 1
ATOM 1800 C CA . CYS A 1 218 ? 22.472 0.658 -20.401 1.00 68.81 218 CYS A CA 1
ATOM 1801 C C . CYS A 1 218 ? 23.130 1.109 -19.087 1.00 68.81 218 CYS A C 1
ATOM 1803 O O . CYS A 1 218 ? 24.083 1.880 -19.149 1.00 68.81 218 CYS A O 1
ATOM 1805 N N . GLU A 1 219 ? 22.691 0.629 -17.914 1.00 69.88 219 GLU A N 1
ATOM 1806 C CA . GLU A 1 219 ? 23.337 0.952 -16.627 1.00 69.88 219 GLU A CA 1
ATOM 1807 C C . GLU A 1 219 ? 24.772 0.410 -16.554 1.00 69.88 219 GLU A C 1
ATOM 1809 O O . GLU A 1 219 ? 25.671 1.109 -16.086 1.00 69.88 219 GLU A O 1
ATOM 1814 N N . MET A 1 220 ? 25.020 -0.807 -17.049 1.00 69.69 220 MET A N 1
ATOM 1815 C CA . MET A 1 220 ? 26.364 -1.390 -17.101 1.00 69.69 220 MET A CA 1
ATOM 1816 C C . MET A 1 220 ? 27.278 -0.592 -18.029 1.00 69.69 220 MET A C 1
ATOM 1818 O O . MET A 1 220 ? 28.382 -0.223 -17.635 1.00 69.69 220 MET A O 1
ATOM 1822 N N . VAL A 1 221 ? 26.807 -0.268 -19.235 1.00 75.12 221 VAL A N 1
ATOM 1823 C CA . VAL A 1 221 ? 27.547 0.553 -20.199 1.00 75.12 221 VAL A CA 1
ATOM 1824 C C . VAL A 1 221 ? 27.803 1.949 -19.631 1.00 75.12 221 VAL A C 1
ATOM 1826 O O . VAL A 1 221 ? 28.934 2.423 -19.700 1.00 75.12 221 VAL A O 1
ATOM 1829 N N . ALA A 1 222 ? 26.809 2.584 -19.003 1.00 74.50 222 ALA A N 1
ATOM 1830 C CA . ALA A 1 222 ? 26.969 3.882 -18.352 1.00 74.50 222 ALA A CA 1
ATOM 1831 C C . ALA A 1 222 ? 28.012 3.830 -17.225 1.00 74.50 222 ALA A C 1
ATOM 1833 O O . ALA A 1 222 ? 28.911 4.667 -17.188 1.00 74.50 222 ALA A O 1
ATOM 1834 N N . GLY A 1 223 ? 27.973 2.808 -16.364 1.00 73.75 223 GLY A N 1
ATOM 1835 C CA . GLY A 1 223 ? 28.958 2.625 -15.296 1.00 73.75 223 GLY A CA 1
ATOM 1836 C C . GLY A 1 223 ? 30.377 2.348 -15.809 1.00 73.75 223 GLY A C 1
ATOM 1837 O O . GLY A 1 223 ? 31.354 2.826 -15.227 1.00 73.75 223 GLY A O 1
ATOM 1838 N N . ILE A 1 224 ? 30.519 1.612 -16.916 1.00 75.56 224 ILE A N 1
ATOM 1839 C CA . ILE A 1 224 ? 31.813 1.378 -17.575 1.00 75.56 224 ILE A CA 1
ATOM 1840 C C . ILE A 1 224 ? 32.354 2.683 -18.177 1.00 75.56 224 ILE A C 1
ATOM 1842 O O . ILE A 1 224 ? 33.542 2.984 -18.019 1.00 75.56 224 ILE A O 1
ATOM 1846 N N . LEU A 1 225 ? 31.490 3.473 -18.822 1.00 76.00 225 LEU A N 1
ATOM 1847 C CA . LEU A 1 225 ? 31.833 4.767 -19.415 1.00 76.00 225 LEU A CA 1
ATOM 1848 C C . LEU A 1 225 ? 32.190 5.824 -18.361 1.00 76.00 225 LEU A C 1
ATOM 1850 O O . LEU A 1 225 ? 33.099 6.620 -18.600 1.00 76.00 225 LEU A O 1
ATOM 1854 N N . GLU A 1 226 ? 31.541 5.813 -17.193 1.00 76.56 226 GLU A N 1
ATOM 1855 C CA . GLU A 1 226 ? 31.897 6.668 -16.052 1.00 76.56 226 GLU A CA 1
ATOM 1856 C C . GLU A 1 226 ? 33.285 6.320 -15.494 1.00 76.56 226 GLU A C 1
ATOM 1858 O O . GLU A 1 226 ? 34.079 7.218 -15.222 1.00 76.56 226 GLU A O 1
ATOM 1863 N N . LYS A 1 227 ? 33.619 5.027 -15.377 1.00 74.75 227 LYS A N 1
ATOM 1864 C CA . LYS A 1 227 ? 34.930 4.575 -14.871 1.00 74.75 227 LYS A CA 1
ATOM 1865 C C . LYS A 1 227 ? 36.092 4.866 -15.820 1.00 74.75 227 LYS A C 1
ATOM 1867 O O . LYS A 1 227 ? 37.197 5.124 -15.355 1.00 74.75 227 LYS A O 1
ATOM 1872 N N . HIS A 1 228 ? 35.856 4.810 -17.130 1.00 71.69 228 HIS A N 1
ATOM 1873 C CA . HIS A 1 228 ? 36.905 4.942 -18.150 1.00 71.69 228 HIS A CA 1
ATOM 1874 C C . HIS A 1 228 ? 36.888 6.290 -18.881 1.00 71.69 228 HIS A C 1
ATOM 1876 O O . HIS A 1 228 ? 37.649 6.485 -19.827 1.00 71.69 228 HIS A O 1
ATOM 1882 N N . GLY A 1 229 ? 36.032 7.220 -18.445 1.00 61.88 229 GLY A N 1
ATOM 1883 C CA . GLY A 1 229 ? 35.969 8.585 -18.949 1.00 61.88 229 GLY A CA 1
ATOM 1884 C C . GLY A 1 229 ? 35.529 8.678 -20.407 1.00 61.88 229 GLY A C 1
ATOM 1885 O O . GLY A 1 229 ? 36.339 9.038 -21.244 1.00 61.88 229 GLY A O 1
ATOM 1886 N N . SER A 1 230 ? 34.253 8.399 -20.704 1.00 63.16 230 SER A N 1
ATOM 1887 C CA . SER A 1 230 ? 33.498 8.718 -21.948 1.00 63.16 230 SER A CA 1
ATOM 1888 C C . SER A 1 230 ? 34.082 8.309 -23.320 1.00 63.16 230 SER A C 1
ATOM 1890 O O . SER A 1 230 ? 33.366 8.351 -24.315 1.00 63.16 230 SER A O 1
ATOM 1892 N N . ALA A 1 231 ? 35.346 7.900 -23.413 1.00 62.00 231 ALA A N 1
ATOM 1893 C CA . ALA A 1 231 ? 36.108 7.701 -24.644 1.00 62.00 231 ALA A CA 1
ATOM 1894 C C . ALA A 1 231 ? 36.424 6.216 -24.889 1.00 62.00 231 ALA A C 1
ATOM 1896 O O . ALA A 1 231 ? 37.457 5.864 -25.462 1.00 62.00 231 ALA A O 1
ATOM 1897 N N . MET A 1 232 ? 35.546 5.319 -24.435 1.00 71.56 232 MET A N 1
ATOM 1898 C CA . MET A 1 232 ? 35.724 3.886 -24.642 1.00 71.56 232 MET A CA 1
ATOM 1899 C C . MET A 1 232 ? 35.242 3.476 -26.039 1.00 71.56 232 MET A C 1
ATOM 1901 O O . MET A 1 232 ? 34.122 3.778 -26.444 1.00 71.56 232 MET A O 1
ATOM 1905 N N . SER A 1 233 ? 36.081 2.746 -26.781 1.00 74.25 233 SER A N 1
ATOM 1906 C CA . SER A 1 233 ? 35.682 2.177 -28.074 1.00 74.25 233 SER A CA 1
ATOM 1907 C C . SER A 1 233 ? 34.720 0.996 -27.899 1.00 74.25 233 SER A C 1
ATOM 1909 O O . SER A 1 233 ? 34.843 0.222 -26.948 1.00 74.25 233 SER A O 1
ATOM 1911 N N . SER A 1 234 ? 33.824 0.785 -28.866 1.00 68.25 234 SER A N 1
ATOM 1912 C CA . SER A 1 234 ? 32.870 -0.337 -28.871 1.00 68.25 234 SER A CA 1
ATOM 1913 C C . SER A 1 234 ? 33.530 -1.720 -28.752 1.00 68.25 234 SER A C 1
ATOM 1915 O O . SER A 1 234 ? 32.935 -2.641 -28.200 1.00 68.25 234 SER A O 1
ATOM 1917 N N . ARG A 1 235 ? 34.783 -1.871 -29.208 1.00 64.00 235 ARG A N 1
ATOM 1918 C CA . ARG A 1 235 ? 35.567 -3.114 -29.075 1.00 64.00 235 ARG A CA 1
ATOM 1919 C C . ARG A 1 235 ? 36.059 -3.375 -27.651 1.00 64.00 235 ARG A C 1
ATOM 1921 O O . ARG A 1 235 ? 36.147 -4.530 -27.257 1.00 64.00 235 ARG A O 1
ATOM 1928 N N . LEU A 1 236 ? 36.405 -2.324 -26.907 1.00 65.19 236 LEU A N 1
ATOM 1929 C CA . LEU A 1 236 ? 36.782 -2.429 -25.492 1.00 65.19 236 LEU A CA 1
ATOM 1930 C C . LEU A 1 236 ? 35.546 -2.692 -24.633 1.00 65.19 236 LEU A C 1
ATOM 1932 O O . LEU A 1 236 ? 35.571 -3.584 -23.795 1.00 65.19 236 LEU A O 1
ATOM 1936 N N . LEU A 1 237 ? 34.440 -2.009 -24.937 1.00 69.19 237 LEU A N 1
ATOM 1937 C CA . LEU A 1 237 ? 33.153 -2.253 -24.293 1.00 69.19 237 LEU A CA 1
ATOM 1938 C C . LEU A 1 237 ? 32.697 -3.710 -24.472 1.00 69.19 237 LEU A C 1
ATOM 1940 O O . LEU A 1 237 ? 32.268 -4.346 -23.519 1.00 69.19 237 LEU A O 1
ATOM 1944 N N . GLY A 1 238 ? 32.862 -4.269 -25.676 1.00 63.44 238 GLY A N 1
ATOM 1945 C CA . GLY A 1 238 ? 32.553 -5.674 -25.948 1.00 63.44 238 GLY A CA 1
ATOM 1946 C C . GLY A 1 238 ? 33.432 -6.684 -25.199 1.00 63.44 238 GLY A C 1
ATOM 1947 O O . GLY A 1 238 ? 32.997 -7.813 -25.027 1.00 63.44 238 GLY A O 1
ATOM 1948 N N . ARG A 1 239 ? 34.636 -6.304 -24.745 1.00 70.31 239 ARG A N 1
ATOM 1949 C CA . ARG A 1 239 ? 35.500 -7.164 -23.911 1.00 70.31 239 ARG A CA 1
ATOM 1950 C C . ARG A 1 239 ? 35.143 -7.104 -22.428 1.00 70.31 239 ARG A C 1
ATOM 1952 O O . ARG A 1 239 ? 35.323 -8.096 -21.747 1.00 70.31 239 ARG A O 1
ATOM 1959 N N . GLU A 1 240 ? 34.652 -5.965 -21.950 1.00 67.50 240 GLU A N 1
ATOM 1960 C CA . GLU A 1 240 ? 34.197 -5.792 -20.560 1.00 67.50 240 GLU A CA 1
ATOM 1961 C C . GLU A 1 240 ? 32.821 -6.428 -20.300 1.00 67.50 240 GLU A C 1
ATOM 1963 O O . GLU A 1 240 ? 32.455 -6.680 -19.156 1.00 67.50 240 GLU A O 1
ATOM 1968 N N . LEU A 1 241 ? 32.036 -6.656 -21.358 1.00 63.38 241 LEU A N 1
ATOM 1969 C CA . LEU A 1 241 ? 30.704 -7.266 -21.291 1.00 63.38 241 LEU A CA 1
ATOM 1970 C C . LEU A 1 241 ? 30.700 -8.788 -21.556 1.00 63.38 241 LEU A C 1
ATOM 1972 O O . LEU A 1 241 ? 29.622 -9.384 -21.528 1.00 63.38 241 LEU A O 1
ATOM 1976 N N . GLN A 1 242 ? 31.859 -9.391 -21.853 1.00 56.38 242 GLN A N 1
ATOM 1977 C CA . GLN A 1 242 ? 32.059 -10.840 -22.029 1.00 56.38 242 GLN A CA 1
ATOM 1978 C C . GLN A 1 242 ? 32.518 -11.492 -20.727 1.00 56.38 242 GLN A C 1
ATOM 1980 O O . GLN A 1 242 ? 32.051 -12.622 -20.467 1.00 56.38 242 GLN A O 1
#

Foldseek 3Di:
DEEEEEAALVAVCCLAPVPPDPPNLNCVVQNPPSVLFKDFPPLCVQVLVQVQVCVQCVVVVNDNDGYDHPAYEYFAEDEPPDDCPDPSVVVQVVCVVVVHRYHYHYDDPDPGCVRVVVRLVVLLVCLQPPPYAYEYEDDDDDPDDLDPVCLVSLVSSVVSVHFYEYEYAPRGHRVCVVDVVSVSGDGDYHHVSVCVVVGMDGDPDPDPPDPDPVVNVVVVLVVVCVVVPVPDDPVNSVVVVD